Protein AF-A0A8J7PNJ4-F1 (afdb_monomer)

Secondary structure (DSSP, 8-state):
-----PPPHHHHHHHHHHHHHHHH-S-HHHHHHHHHHHHHHHT-GGG---HHHHHHHHS---HHHHHHHHHHHHH-TT--HHHHHHHHHHS-HHHHHHHHH-TT--HHHHHHHTT-SSHHHHHHHHT-TT--HHHHHHHTT-SSHHHHHHHHT-TTS-HHHHHHHHT-SSHHHHHHHHHHHHHHHHHHHHHHHHHHHH--

Mean predicted aligned error: 9.34 Å

Structure (mmCIF, N/CA/C/O backbone):
data_AF-A0A8J7PNJ4-F1
#
_entry.id   AF-A0A8J7PNJ4-F1
#
loop_
_atom_site.group_PDB
_atom_site.id
_atom_site.type_symbol
_atom_site.label_atom_id
_atom_site.label_alt_id
_atom_site.label_comp_id
_atom_site.label_asym_id
_atom_site.label_entity_id
_atom_site.label_seq_id
_atom_site.pdbx_PDB_ins_code
_atom_site.Cartn_x
_atom_site.Cartn_y
_atom_site.Cartn_z
_atom_site.occupancy
_atom_site.B_iso_or_equiv
_atom_site.auth_seq_id
_atom_site.auth_comp_id
_atom_site.auth_asym_id
_atom_site.auth_atom_id
_atom_site.pdbx_PDB_model_num
ATOM 1 N N . MET A 1 1 ? -32.537 -24.371 31.246 1.00 34.94 1 MET A N 1
ATOM 2 C CA . MET A 1 1 ? -31.359 -24.851 30.497 1.00 34.94 1 MET A CA 1
ATOM 3 C C . MET A 1 1 ? -30.478 -23.641 30.246 1.00 34.94 1 MET A C 1
ATOM 5 O O . MET A 1 1 ? -30.896 -22.738 29.535 1.00 34.94 1 MET A O 1
ATOM 9 N N . GLN A 1 2 ? -29.362 -23.539 30.968 1.00 35.78 2 GLN A N 1
ATOM 10 C CA . GLN A 1 2 ? -28.400 -22.450 30.806 1.00 35.78 2 GLN A CA 1
ATOM 11 C C . GLN A 1 2 ? -27.674 -22.657 29.474 1.00 35.78 2 GLN A C 1
ATOM 13 O O . GLN A 1 2 ? -26.943 -23.631 29.324 1.00 35.78 2 GLN A O 1
ATOM 18 N N . ASN A 1 3 ? -27.899 -21.765 28.507 1.00 31.56 3 ASN A N 1
ATOM 19 C CA . ASN A 1 3 ? -27.087 -21.700 27.296 1.00 31.56 3 ASN A CA 1
ATOM 20 C C . ASN A 1 3 ? -25.714 -21.142 27.678 1.00 31.56 3 ASN A C 1
ATOM 22 O O . ASN A 1 3 ? -25.512 -19.930 27.736 1.00 31.56 3 ASN A O 1
ATOM 26 N N . SER A 1 4 ? -24.783 -22.042 27.978 1.00 34.16 4 SER A N 1
ATOM 27 C CA . SER A 1 4 ? -23.359 -21.749 28.063 1.00 34.16 4 SER A CA 1
ATOM 28 C C . SER A 1 4 ? -22.846 -21.433 26.657 1.00 34.16 4 SER A C 1
ATOM 30 O O . SER A 1 4 ? -22.460 -22.335 25.913 1.00 34.16 4 SER A O 1
ATOM 32 N N . ILE A 1 5 ? -22.893 -20.157 26.277 1.00 41.88 5 ILE A N 1
ATOM 33 C CA . ILE A 1 5 ? -22.195 -19.646 25.096 1.00 41.88 5 ILE A CA 1
ATOM 34 C C . ILE A 1 5 ? -20.706 -19.721 25.440 1.00 41.88 5 ILE A C 1
ATOM 36 O O . ILE A 1 5 ? -20.186 -18.881 26.171 1.00 41.88 5 ILE A O 1
ATOM 40 N N . GLN A 1 6 ? -20.053 -20.799 25.011 1.00 35.97 6 GLN A N 1
ATOM 41 C CA . GLN A 1 6 ? -18.598 -20.891 25.023 1.00 35.97 6 GLN A CA 1
ATOM 42 C C . GLN A 1 6 ? -18.087 -19.800 24.069 1.00 35.97 6 GLN A C 1
ATOM 44 O O . GLN A 1 6 ? -18.542 -19.790 22.922 1.00 35.97 6 GLN A O 1
ATOM 49 N N . PRO A 1 7 ? 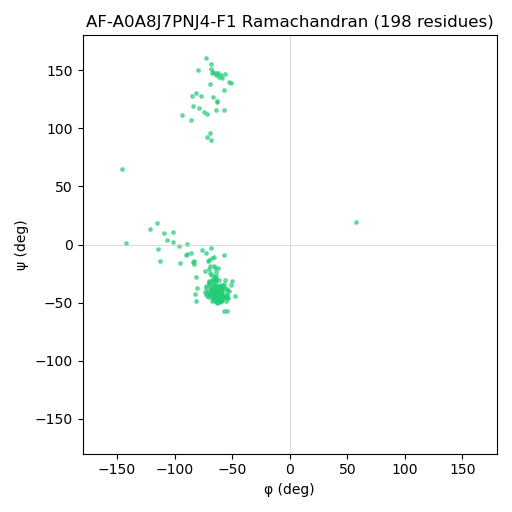-17.221 -18.868 24.508 1.00 42.88 7 PRO A N 1
ATOM 50 C CA . PRO A 1 7 ? -16.645 -17.882 23.602 1.00 42.88 7 PRO A CA 1
ATOM 51 C C . PRO A 1 7 ? -15.928 -18.627 22.474 1.00 42.88 7 PRO A C 1
ATOM 53 O O . PRO A 1 7 ? -15.221 -19.611 22.721 1.00 42.88 7 PRO A O 1
ATOM 56 N N . HIS A 1 8 ? -16.166 -18.212 21.231 1.00 50.62 8 HIS A N 1
ATOM 57 C CA . HIS A 1 8 ? -15.473 -18.800 20.095 1.00 50.62 8 HIS A CA 1
ATOM 58 C C . HIS A 1 8 ? -13.971 -18.569 20.299 1.00 50.62 8 HIS A C 1
ATOM 60 O O . HIS A 1 8 ? -13.564 -17.560 20.862 1.00 50.62 8 HIS A O 1
ATOM 66 N N . LYS A 1 9 ? -13.119 -19.503 19.863 1.00 49.41 9 LYS A N 1
ATOM 67 C CA . LYS A 1 9 ? -11.656 -19.415 20.048 1.00 49.41 9 LYS A CA 1
ATOM 68 C C . LYS A 1 9 ? -11.070 -18.055 19.606 1.00 49.41 9 LYS A C 1
ATOM 70 O O . LYS A 1 9 ? -10.133 -17.568 20.225 1.00 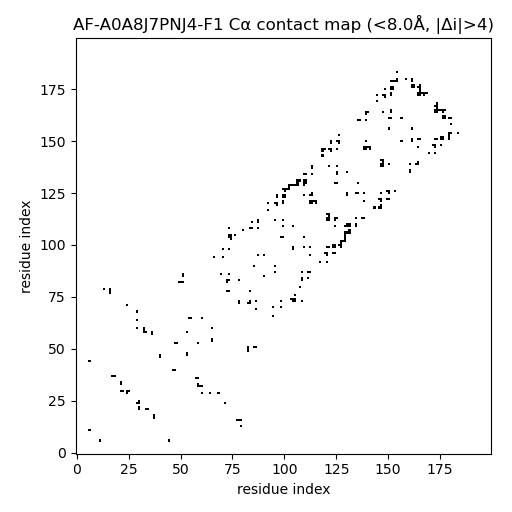49.41 9 LYS A O 1
ATOM 75 N N . HIS A 1 10 ? -11.694 -17.436 18.601 1.00 47.31 10 HIS A N 1
ATOM 76 C CA . HIS A 1 10 ? -11.387 -16.099 18.090 1.00 47.31 10 HIS A CA 1
ATOM 77 C C . HIS A 1 10 ? -11.613 -14.976 19.125 1.00 47.31 10 HIS A C 1
ATOM 79 O O . HIS A 1 10 ? -10.822 -14.042 19.201 1.00 47.31 10 HIS A O 1
ATOM 85 N N . ASP A 1 11 ? -12.639 -15.095 19.975 1.00 57.06 11 ASP A N 1
ATOM 86 C CA . ASP A 1 11 ? -12.981 -14.103 21.004 1.00 57.06 11 ASP A CA 1
ATOM 87 C C . ASP A 1 11 ? -11.934 -14.079 22.130 1.00 57.06 11 ASP A C 1
ATOM 89 O O . ASP A 1 11 ? -11.656 -13.037 22.718 1.00 57.06 11 ASP A O 1
ATOM 93 N N . ALA A 1 12 ? -11.337 -15.233 22.448 1.00 61.06 12 ALA A N 1
ATOM 94 C CA . ALA A 1 12 ? -10.317 -15.337 23.489 1.00 61.06 12 ALA A CA 1
ATOM 95 C C . ALA A 1 12 ? -8.989 -14.692 23.058 1.00 61.06 12 ALA A C 1
ATOM 97 O O . ALA A 1 12 ? -8.366 -13.993 23.854 1.00 61.06 12 ALA A O 1
ATOM 98 N N . GLU A 1 13 ? -8.585 -14.890 21.801 1.00 63.34 13 GLU A N 1
ATOM 99 C CA . GLU A 1 13 ? -7.365 -14.303 21.231 1.00 63.34 13 GLU A CA 1
ATOM 100 C C . GLU A 1 13 ? -7.484 -12.774 21.106 1.00 63.34 13 GLU A C 1
ATOM 102 O O . GLU A 1 13 ? -6.562 -12.053 21.493 1.00 63.34 13 GLU A O 1
ATOM 107 N N . GLU A 1 14 ? -8.644 -12.261 20.677 1.00 64.44 14 GLU A N 1
ATOM 108 C CA . GLU A 1 14 ? -8.911 -10.816 20.642 1.00 64.44 14 GLU A CA 1
ATOM 109 C C . GLU A 1 14 ? -8.911 -10.187 22.045 1.00 64.44 14 GLU A C 1
ATOM 111 O O . GLU A 1 14 ? -8.389 -9.086 22.229 1.00 64.44 14 GLU A O 1
ATOM 116 N N . LEU A 1 15 ? -9.444 -10.881 23.059 1.00 65.88 15 LEU A N 1
ATOM 117 C CA . LEU A 1 15 ? -9.420 -10.409 24.449 1.00 65.88 15 LEU A CA 1
ATOM 118 C C . LEU A 1 15 ? -8.005 -10.369 25.039 1.00 65.88 15 LEU A C 1
ATOM 120 O O . LEU A 1 15 ? -7.683 -9.420 25.757 1.00 65.88 15 LEU A O 1
ATOM 124 N N . THR A 1 16 ? -7.164 -11.366 24.743 1.00 72.25 16 THR A N 1
ATOM 125 C CA . THR A 1 16 ? -5.751 -11.364 25.152 1.00 72.25 16 THR A CA 1
ATOM 126 C C . THR A 1 16 ? -5.002 -10.212 24.493 1.00 72.25 16 THR A C 1
ATOM 128 O O . THR A 1 16 ? -4.403 -9.408 25.205 1.00 72.25 16 THR A O 1
ATOM 131 N N . PHE A 1 17 ? -5.132 -10.053 23.170 1.00 76.25 17 PHE A N 1
ATOM 132 C CA . PHE A 1 17 ? -4.554 -8.913 22.457 1.00 76.25 17 PHE A CA 1
ATOM 133 C C . PHE A 1 17 ? -4.987 -7.582 23.074 1.00 76.25 17 PHE A C 1
ATOM 135 O O . PHE A 1 17 ? -4.161 -6.706 23.309 1.00 76.25 17 PHE A O 1
ATOM 142 N N . LEU A 1 18 ? -6.277 -7.426 23.375 1.00 70.44 18 LEU A N 1
ATOM 143 C CA . LEU A 1 18 ? -6.796 -6.192 23.953 1.00 70.44 18 LEU A CA 1
ATOM 144 C C . LEU A 1 18 ? -6.191 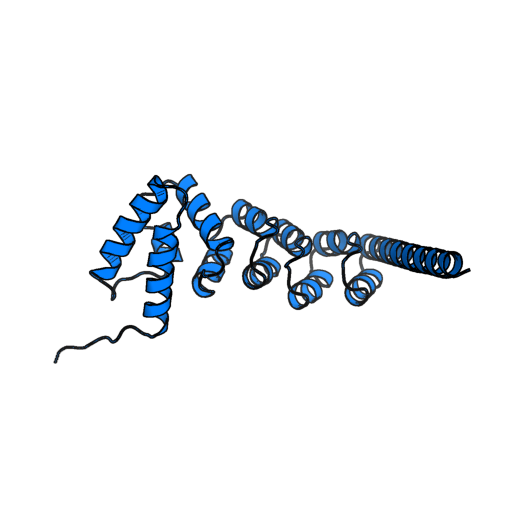-5.867 25.311 1.00 70.44 18 LEU A C 1
ATOM 146 O O . LEU A 1 18 ? -5.922 -4.702 25.599 1.00 70.44 18 LEU A O 1
ATOM 150 N N . TYR A 1 19 ? -5.996 -6.876 26.155 1.00 73.69 19 TYR A N 1
ATOM 151 C CA . TYR A 1 19 ? -5.377 -6.685 27.458 1.00 73.69 19 TYR A CA 1
ATOM 152 C C . TYR A 1 19 ? -3.922 -6.211 27.328 1.00 73.69 19 TYR A C 1
ATOM 154 O O . TYR A 1 19 ? -3.526 -5.249 27.999 1.00 73.69 19 TYR A O 1
ATOM 162 N N . ASP A 1 20 ? -3.162 -6.835 26.429 1.00 78.00 20 ASP A N 1
ATOM 163 C CA . ASP A 1 20 ? -1.759 -6.502 26.171 1.00 78.00 20 ASP A CA 1
ATOM 164 C C . ASP A 1 20 ? -1.639 -5.116 25.522 1.00 78.00 20 ASP A C 1
ATOM 166 O O . ASP A 1 20 ? -0.960 -4.237 26.053 1.00 78.00 20 ASP A O 1
ATOM 170 N N . PHE A 1 21 ? -2.426 -4.850 24.474 1.00 80.62 21 PHE A N 1
ATOM 171 C CA . PHE A 1 21 ? -2.489 -3.561 23.779 1.00 80.62 21 PHE A CA 1
ATOM 172 C C . PHE A 1 21 ? -2.776 -2.397 24.732 1.00 80.62 21 PHE A C 1
ATOM 174 O O . PHE A 1 21 ? -2.144 -1.342 24.671 1.00 80.62 21 PHE A O 1
ATOM 181 N N . VAL A 1 22 ? -3.719 -2.576 25.657 1.00 78.56 22 VAL A N 1
ATOM 182 C CA . VAL A 1 22 ? -4.068 -1.549 26.643 1.00 78.56 22 VAL A CA 1
ATOM 183 C C . VAL A 1 22 ? -2.966 -1.336 27.679 1.00 78.56 22 VAL A C 1
ATOM 185 O O . VAL A 1 22 ? -2.778 -0.207 28.153 1.00 78.56 22 VAL A O 1
ATOM 188 N N . SER A 1 23 ? -2.256 -2.401 28.044 1.00 78.94 23 SER A N 1
ATOM 189 C CA . SER A 1 23 ? -1.154 -2.363 29.006 1.00 78.94 23 SER A CA 1
ATOM 190 C C . SER A 1 23 ? 0.090 -1.691 28.428 1.00 78.94 23 SER A C 1
ATOM 192 O O . SER A 1 23 ? 0.757 -0.951 29.148 1.00 78.94 23 SER A O 1
ATOM 194 N N . GLU A 1 24 ? 0.341 -1.887 27.136 1.00 81.81 24 GLU A N 1
ATOM 195 C CA . GLU A 1 24 ? 1.476 -1.332 26.391 1.00 81.81 24 GLU A CA 1
ATOM 196 C C . GLU A 1 24 ? 1.188 0.039 25.763 1.00 81.81 24 GLU A C 1
ATOM 198 O O . GLU A 1 24 ? 2.104 0.697 25.270 1.00 81.81 24 GLU A O 1
ATOM 203 N N . CYS A 1 25 ? -0.071 0.493 25.783 1.00 79.31 25 CYS A N 1
ATOM 204 C CA . CYS A 1 25 ? -0.474 1.760 25.184 1.00 79.31 25 CYS A CA 1
ATOM 205 C C . CYS A 1 25 ? 0.341 2.934 25.777 1.00 79.31 25 CYS A C 1
ATOM 207 O O . CYS A 1 25 ? 0.195 3.243 26.966 1.00 79.31 25 CYS A O 1
ATOM 209 N N . PRO A 1 26 ? 1.163 3.626 24.962 1.00 81.06 26 PRO A N 1
ATOM 210 C CA . PRO A 1 26 ? 2.109 4.630 25.450 1.00 81.06 26 PRO A CA 1
ATOM 211 C C . PRO A 1 26 ? 1.420 5.897 25.966 1.00 81.06 26 PRO A C 1
ATOM 213 O O . PRO A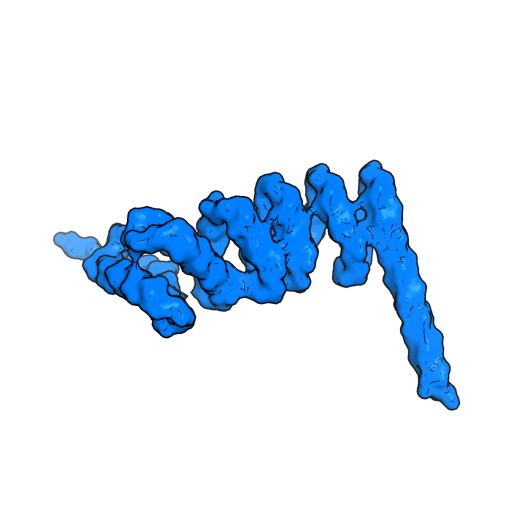 1 26 ? 2.003 6.638 26.755 1.00 81.06 26 PRO A O 1
ATOM 216 N N . ASN A 1 27 ? 0.179 6.150 25.542 1.00 81.69 27 ASN A N 1
ATOM 217 C CA . ASN A 1 27 ? -0.608 7.300 25.960 1.00 81.69 27 ASN A CA 1
ATOM 218 C C . ASN A 1 27 ? -1.500 6.931 27.165 1.00 81.69 27 ASN A C 1
ATOM 220 O 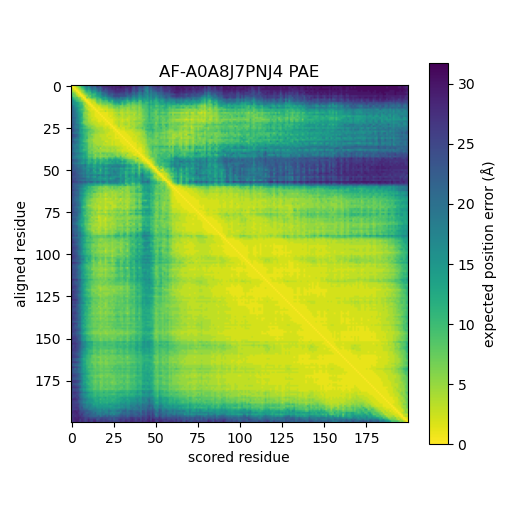O . ASN A 1 27 ? -2.475 6.189 27.005 1.00 81.69 27 ASN A O 1
ATOM 224 N N . PRO A 1 28 ? -1.243 7.472 28.375 1.00 81.69 28 PRO A N 1
ATOM 225 C CA . PRO A 1 28 ? -1.989 7.101 29.577 1.00 81.69 28 PRO A CA 1
ATOM 226 C C . PRO A 1 28 ? -3.474 7.465 29.518 1.00 81.69 28 PRO A C 1
ATOM 228 O O . PRO A 1 28 ? -4.294 6.783 30.133 1.00 81.69 28 PRO A O 1
ATOM 231 N N . GLN A 1 29 ? -3.838 8.524 28.787 1.00 78.00 29 GLN A N 1
ATOM 232 C CA . GLN A 1 29 ? -5.236 8.934 28.638 1.00 78.00 29 GLN A CA 1
ATOM 233 C C . GLN A 1 29 ? -5.996 7.946 27.753 1.00 78.00 29 GLN A C 1
ATOM 235 O O . GLN A 1 29 ? -7.093 7.517 28.111 1.00 78.00 29 GLN A O 1
ATOM 240 N N . ILE A 1 30 ? -5.382 7.531 26.642 1.00 74.31 30 ILE A N 1
ATOM 241 C CA . ILE A 1 30 ? -5.940 6.504 25.756 1.00 74.31 30 ILE A CA 1
ATOM 242 C C . ILE A 1 30 ? -6.014 5.168 26.488 1.00 74.31 30 ILE A C 1
ATOM 244 O O . ILE A 1 30 ? -7.080 4.555 26.529 1.00 74.31 30 ILE A O 1
ATOM 248 N N . SER A 1 31 ? -4.928 4.758 27.148 1.00 81.06 31 SER A N 1
ATOM 249 C CA . SER A 1 31 ? -4.888 3.542 27.959 1.00 81.06 31 SER A CA 1
ATOM 250 C C . SER A 1 31 ? -6.002 3.544 29.013 1.00 81.06 31 SER A C 1
ATOM 252 O O . SER A 1 31 ? -6.739 2.569 29.131 1.00 81.06 31 SER A O 1
ATOM 254 N N . ALA A 1 32 ? -6.209 4.646 29.743 1.00 76.81 32 ALA A N 1
ATOM 255 C CA . ALA A 1 32 ? -7.275 4.749 30.740 1.00 76.81 32 ALA A CA 1
ATOM 256 C C . ALA A 1 32 ? -8.684 4.622 30.130 1.00 76.81 32 ALA A C 1
ATOM 258 O O . ALA A 1 32 ? -9.546 3.955 30.711 1.00 76.81 32 ALA A O 1
ATOM 259 N N . SER A 1 33 ? -8.929 5.235 28.970 1.00 71.56 33 SER A N 1
ATOM 260 C CA . SER A 1 33 ? -10.206 5.126 28.253 1.00 71.56 33 SER A CA 1
ATOM 261 C C . SER A 1 33 ? -10.450 3.710 27.726 1.00 71.56 33 SER A C 1
ATOM 263 O O . SER A 1 33 ? -11.540 3.167 27.920 1.00 71.56 33 SER A O 1
ATOM 265 N N . LEU A 1 34 ? -9.429 3.066 27.154 1.00 71.50 34 LEU A N 1
ATOM 266 C CA . LEU A 1 34 ? -9.518 1.686 26.680 1.00 71.50 34 LEU A CA 1
ATOM 267 C C . LEU A 1 34 ? -9.721 0.695 27.838 1.00 71.50 34 LEU A C 1
ATOM 269 O O . LEU A 1 34 ? -10.596 -0.164 27.741 1.00 71.50 34 LEU A O 1
ATOM 273 N N . ARG A 1 35 ? -9.020 0.855 28.977 1.00 74.19 35 ARG A N 1
ATOM 274 C CA . ARG A 1 35 ? -9.208 0.017 30.186 1.00 74.19 35 ARG A CA 1
ATOM 275 C C . ARG A 1 35 ? -10.661 -0.000 30.647 1.00 74.19 35 ARG A C 1
ATOM 277 O O . ARG A 1 35 ? -11.185 -1.065 30.969 1.00 74.19 35 ARG A O 1
ATOM 284 N N . LYS A 1 36 ? -11.332 1.159 30.664 1.00 70.88 36 LYS A N 1
ATOM 285 C CA . LYS A 1 36 ? -12.751 1.260 31.059 1.00 70.88 36 LYS A CA 1
ATOM 286 C C . LYS A 1 36 ? -13.655 0.424 30.156 1.00 70.88 36 LYS A C 1
ATOM 288 O O . LYS A 1 36 ? -14.636 -0.152 30.626 1.00 70.88 36 LYS A O 1
ATOM 293 N N . VAL A 1 37 ? -13.340 0.366 28.868 1.00 62.84 37 VAL A N 1
ATOM 294 C CA . VAL A 1 37 ? -14.159 -0.329 27.876 1.00 62.84 37 VAL A CA 1
ATOM 295 C C . VAL A 1 37 ? -13.872 -1.822 27.856 1.00 62.84 37 VAL A C 1
ATOM 297 O O . VAL A 1 37 ? -14.824 -2.599 27.911 1.00 62.84 37 VAL A O 1
ATOM 300 N N . VAL A 1 38 ? -12.602 -2.225 27.926 1.00 64.31 38 VAL A N 1
ATOM 301 C CA . VAL A 1 38 ? -12.218 -3.633 28.104 1.00 64.31 38 VAL A CA 1
ATOM 302 C C . VAL A 1 38 ? -12.848 -4.200 29.379 1.00 64.31 38 VAL A C 1
ATOM 304 O O . VAL A 1 38 ? -13.485 -5.250 29.334 1.00 64.31 38 VAL A O 1
ATOM 307 N N . ALA A 1 39 ? -12.807 -3.467 30.499 1.00 64.81 39 ALA A N 1
ATOM 308 C CA . ALA A 1 39 ? -13.477 -3.874 31.737 1.00 64.81 39 ALA A CA 1
ATOM 309 C C . ALA A 1 39 ? -15.000 -4.040 31.567 1.00 64.81 39 ALA A C 1
ATOM 311 O O . ALA A 1 39 ? -15.611 -4.918 32.176 1.00 64.81 39 ALA A O 1
ATOM 312 N N . LYS A 1 40 ? -15.643 -3.221 30.726 1.00 62.97 40 LYS A N 1
ATOM 313 C CA . LYS A 1 40 ? -17.075 -3.347 30.424 1.00 62.97 40 LYS A CA 1
ATOM 314 C C . LYS A 1 40 ? -17.375 -4.564 29.540 1.00 62.97 40 LYS A C 1
ATOM 316 O O . LYS A 1 40 ? -18.396 -5.211 29.766 1.00 62.97 40 LYS A O 1
ATOM 321 N N . TRP A 1 41 ? -16.509 -4.890 28.577 1.00 59.50 41 TRP A N 1
ATOM 322 C CA . TRP A 1 41 ? -16.647 -6.077 27.721 1.00 59.50 41 TRP A CA 1
ATOM 323 C C . TRP A 1 41 ? -16.429 -7.380 28.476 1.00 59.50 41 TRP A C 1
ATOM 325 O O . TRP A 1 41 ? -17.241 -8.288 28.327 1.00 59.50 41 TRP A O 1
ATOM 335 N N . LEU A 1 42 ? -15.424 -7.442 29.356 1.00 56.31 42 LEU A N 1
ATOM 336 C CA . LEU A 1 42 ? -15.187 -8.606 30.219 1.00 56.31 42 LEU A CA 1
ATOM 337 C C . LEU A 1 42 ? -16.416 -8.954 31.075 1.00 56.31 42 LEU A C 1
ATOM 339 O O . LEU A 1 42 ? -16.673 -10.119 31.357 1.00 56.31 42 LEU A O 1
ATOM 343 N N . ASN A 1 43 ? -17.216 -7.948 31.436 1.00 55.91 43 ASN A N 1
ATOM 344 C CA . ASN A 1 43 ? -18.452 -8.136 32.191 1.00 55.91 43 ASN A CA 1
ATOM 345 C C . ASN A 1 43 ? -19.674 -8.505 31.320 1.00 55.91 43 ASN A C 1
ATOM 347 O O . ASN A 1 43 ? -20.694 -8.923 31.868 1.00 55.91 43 ASN A O 1
ATOM 351 N N . GLN A 1 44 ? -19.625 -8.325 29.990 1.00 57.72 44 GLN A N 1
ATOM 352 C CA . GLN A 1 44 ? -20.737 -8.599 29.056 1.00 57.72 44 GLN A CA 1
ATOM 353 C C . GLN A 1 44 ? -20.243 -9.111 27.681 1.00 57.72 44 GLN A C 1
ATOM 355 O O . GLN A 1 44 ? -20.467 -8.449 26.662 1.00 57.72 44 GLN A O 1
ATOM 360 N N . PRO A 1 45 ? -19.612 -10.299 27.620 1.00 49.56 45 PRO A N 1
ATOM 361 C CA . PRO A 1 45 ? -18.940 -10.792 26.413 1.00 49.56 45 PRO A CA 1
ATOM 362 C C . PRO A 1 45 ? -19.892 -11.031 25.230 1.00 49.56 45 PRO A C 1
ATOM 364 O O . PRO A 1 45 ? -19.542 -10.753 24.091 1.00 49.56 45 PRO A O 1
ATOM 367 N N . SER A 1 46 ? -21.146 -11.422 25.481 1.00 47.97 46 SER A N 1
ATOM 368 C CA . SER A 1 46 ? -22.166 -11.639 24.436 1.00 47.97 46 SER A CA 1
ATOM 369 C C . SER A 1 46 ? -22.647 -10.366 23.722 1.00 47.97 46 SER A C 1
ATOM 371 O O . SER A 1 46 ? -23.476 -10.445 22.817 1.00 47.97 46 SER A O 1
ATOM 373 N N . LYS A 1 47 ? -22.170 -9.187 24.139 1.00 49.62 47 LYS A N 1
ATOM 374 C CA . LYS A 1 47 ? -22.466 -7.881 23.527 1.00 49.62 47 LYS A CA 1
ATOM 375 C C . LYS A 1 47 ? -21.204 -7.156 23.050 1.00 49.62 47 LYS A C 1
ATOM 377 O O . LYS A 1 47 ? -21.276 -5.947 22.810 1.00 49.62 47 LYS A O 1
ATOM 382 N N . ALA A 1 48 ? -20.065 -7.845 22.974 1.00 42.16 48 ALA A N 1
ATOM 383 C CA . ALA A 1 48 ? -18.829 -7.275 22.456 1.00 42.16 48 ALA A CA 1
ATOM 384 C C . ALA A 1 48 ? -19.024 -6.927 20.967 1.00 42.16 48 ALA A C 1
ATOM 386 O O . ALA A 1 48 ? -19.308 -7.820 20.169 1.00 42.16 48 ALA A O 1
ATOM 387 N N . PRO A 1 49 ? -18.963 -5.643 20.571 1.00 47.31 49 PRO A N 1
ATOM 388 C CA . PRO A 1 49 ? -18.849 -5.301 19.160 1.00 47.31 49 PRO A CA 1
ATOM 389 C C . PRO A 1 49 ? -17.464 -5.741 18.672 1.00 47.31 49 PRO A C 1
ATOM 391 O O . PRO A 1 49 ? -16.532 -5.784 19.476 1.00 47.31 49 PRO A O 1
ATOM 394 N N . GLN A 1 50 ? -17.310 -5.995 17.370 1.00 53.38 50 GLN A N 1
ATOM 395 C CA . GLN A 1 50 ? -15.975 -6.098 16.773 1.00 53.38 50 GLN A CA 1
ATOM 396 C C . GLN A 1 50 ? -15.156 -4.864 17.172 1.00 53.38 50 GLN A C 1
ATOM 398 O O . GLN A 1 50 ? -15.701 -3.754 17.251 1.00 53.38 50 GLN A O 1
ATOM 403 N N . LEU A 1 51 ? -13.875 -5.069 17.495 1.00 51.94 51 LEU A N 1
ATOM 404 C CA . LEU A 1 51 ? -13.021 -4.054 18.114 1.00 51.94 51 LEU A CA 1
ATOM 405 C C . LEU A 1 51 ? -13.049 -2.716 17.350 1.00 51.94 51 LEU A C 1
ATOM 407 O O . LEU A 1 51 ? -13.081 -1.657 17.974 1.00 51.94 51 LEU A O 1
ATOM 411 N N . SER A 1 52 ? -13.152 -2.764 16.023 1.00 52.66 52 SER A N 1
ATOM 412 C CA . SER A 1 52 ? -13.336 -1.618 15.124 1.00 52.66 52 SER A CA 1
ATO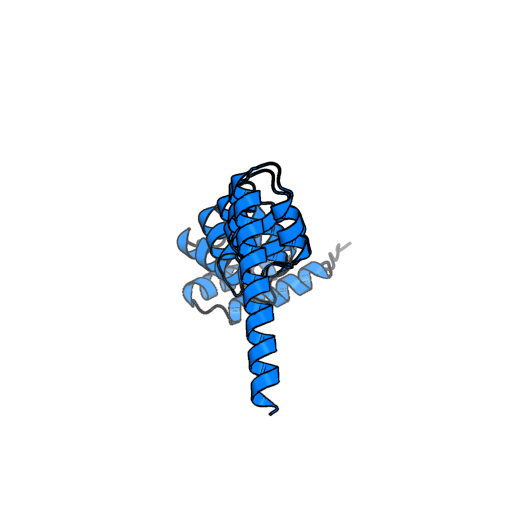M 413 C C . SER A 1 52 ? -14.579 -0.774 15.428 1.00 52.66 52 SER A C 1
ATOM 415 O O . SER A 1 52 ? -14.489 0.411 15.759 1.00 52.66 52 SER A O 1
ATOM 417 N N . MET A 1 53 ? -15.752 -1.405 15.421 1.00 44.28 53 MET A N 1
ATOM 418 C CA . MET A 1 53 ? -17.048 -0.778 15.667 1.00 44.28 53 MET A CA 1
ATOM 419 C C . MET A 1 53 ? -17.146 -0.239 17.102 1.00 44.28 53 MET A C 1
ATOM 421 O O . MET A 1 53 ? -17.862 0.727 17.389 1.00 44.28 53 MET A O 1
ATOM 425 N N . ALA A 1 54 ? -16.417 -0.876 18.016 1.00 51.00 54 ALA A N 1
ATOM 426 C CA . ALA A 1 54 ? -16.376 -0.555 19.428 1.00 51.00 54 ALA A CA 1
ATOM 427 C C . ALA A 1 54 ? -15.447 0.632 19.746 1.00 51.00 54 ALA A C 1
ATOM 429 O O . ALA A 1 54 ? -15.815 1.476 20.572 1.00 51.00 54 ALA A O 1
ATOM 430 N N . ILE A 1 55 ? -14.305 0.730 19.052 1.00 53.47 55 ILE A N 1
ATOM 431 C CA . ILE A 1 55 ? -13.429 1.909 19.061 1.00 53.47 55 ILE A CA 1
ATOM 432 C C . ILE A 1 55 ? -14.203 3.125 18.557 1.00 53.47 55 ILE A C 1
ATOM 434 O O . ILE A 1 55 ? -14.269 4.140 19.249 1.00 53.47 55 ILE A O 1
ATOM 438 N N . ARG A 1 56 ? -14.888 2.974 17.419 1.00 50.50 56 ARG A N 1
ATOM 439 C CA . ARG A 1 56 ? -15.623 4.042 16.734 1.00 50.50 56 ARG A CA 1
ATOM 440 C C . ARG A 1 56 ? -16.784 4.637 17.544 1.00 50.50 56 ARG A C 1
ATOM 442 O O . ARG A 1 56 ? -16.969 5.846 17.525 1.00 50.50 56 ARG A O 1
ATOM 449 N N . ASN A 1 57 ? -17.570 3.826 18.262 1.00 52.00 57 ASN A N 1
ATOM 450 C CA . ASN A 1 57 ? -18.874 4.281 18.780 1.00 52.00 57 ASN A CA 1
ATOM 451 C C . ASN A 1 57 ? -19.011 4.382 20.310 1.00 52.00 57 ASN A C 1
ATOM 453 O O . ASN A 1 57 ? -20.076 4.781 20.788 1.00 52.00 57 ASN A O 1
ATOM 457 N N . LYS A 1 58 ? -18.011 3.990 21.118 1.00 53.06 58 LYS A N 1
ATOM 458 C CA . LYS A 1 58 ? -18.228 3.845 22.579 1.00 53.06 58 LYS A CA 1
ATOM 459 C C . LYS A 1 58 ? -17.098 4.265 23.514 1.00 53.06 58 LYS A C 1
ATOM 461 O O . LYS A 1 58 ? -17.287 4.151 24.727 1.00 53.06 58 LYS A O 1
ATOM 466 N N . LEU A 1 59 ? -15.968 4.765 23.021 1.00 56.66 59 LEU A N 1
ATOM 467 C CA . LEU A 1 59 ? -14.829 5.046 23.903 1.00 56.66 59 LEU A CA 1
ATOM 468 C C . LEU A 1 59 ? -14.868 6.426 24.589 1.00 56.66 59 LEU A C 1
ATOM 470 O O . LEU A 1 59 ? -14.034 6.683 25.453 1.00 56.66 59 LEU A O 1
ATOM 474 N N . GLY A 1 60 ? -15.815 7.314 24.245 1.00 61.94 60 GLY A N 1
ATOM 475 C CA . GLY A 1 60 ? -15.794 8.707 24.730 1.00 61.94 60 GLY A CA 1
ATOM 476 C C . GLY A 1 60 ? -14.495 9.439 24.366 1.00 61.94 60 GLY A C 1
ATOM 477 O O . GLY A 1 60 ? -14.134 10.416 25.019 1.00 61.94 60 GLY A O 1
ATOM 478 N N . LEU A 1 61 ? -13.779 8.908 23.371 1.00 70.06 61 LEU A N 1
ATOM 479 C CA . LEU A 1 61 ? -12.556 9.460 22.823 1.00 70.06 61 LEU A CA 1
ATOM 480 C C . LEU A 1 61 ? -12.903 10.585 21.859 1.00 70.06 61 LEU A C 1
ATOM 482 O O . LEU A 1 61 ? -13.954 10.568 21.219 1.00 70.06 61 LEU A O 1
ATOM 486 N N . THR A 1 62 ? -11.999 11.548 21.756 1.00 73.62 62 THR A N 1
ATOM 487 C CA . THR A 1 62 ? -12.053 12.558 20.700 1.00 73.62 62 THR A CA 1
ATOM 488 C C . THR A 1 62 ? -11.665 11.943 19.357 1.00 73.62 62 THR A C 1
ATOM 490 O O . THR A 1 62 ? -10.972 10.925 19.315 1.00 73.62 62 THR A O 1
ATOM 493 N N . ASP A 1 63 ? -12.030 12.594 18.252 1.00 71.19 63 ASP A N 1
ATOM 494 C CA . ASP A 1 63 ? -11.620 12.160 16.908 1.00 71.19 63 ASP A CA 1
ATOM 495 C C . ASP A 1 63 ? -10.092 12.026 16.792 1.00 71.19 63 ASP A C 1
ATOM 497 O O . ASP A 1 63 ? -9.586 11.057 16.232 1.00 71.19 63 ASP A O 1
ATOM 501 N N . ALA A 1 64 ? -9.341 12.933 17.426 1.00 74.44 64 ALA A N 1
ATOM 502 C CA . ALA A 1 64 ? -7.881 12.862 17.486 1.00 74.44 64 ALA A CA 1
ATOM 503 C C . ALA A 1 64 ? -7.377 11.602 18.216 1.00 74.44 64 ALA A C 1
ATOM 505 O O . ALA A 1 64 ? -6.442 10.949 17.759 1.00 74.44 64 ALA A O 1
ATOM 506 N N . GLN A 1 65 ? -8.015 11.227 19.328 1.00 74.44 65 GLN A N 1
ATOM 507 C CA . GLN A 1 65 ? -7.667 10.010 20.062 1.00 74.44 65 GLN A CA 1
ATOM 508 C C . GLN A 1 65 ? -8.064 8.740 19.299 1.00 74.44 65 GLN A C 1
ATOM 510 O O . GLN A 1 65 ? -7.381 7.727 19.418 1.00 74.44 65 GLN A O 1
ATOM 515 N N . LEU A 1 66 ? -9.142 8.775 18.509 1.00 72.75 66 LEU A N 1
ATOM 516 C CA . LEU A 1 66 ? -9.525 7.659 17.639 1.00 72.75 66 LEU A CA 1
ATOM 517 C C . LEU A 1 66 ? -8.489 7.432 16.536 1.00 72.75 66 LEU A C 1
ATOM 519 O O . LEU A 1 66 ? -8.100 6.289 16.302 1.00 72.75 66 LEU A O 1
ATOM 523 N N . VAL A 1 67 ? -7.993 8.509 15.921 1.00 73.56 67 VAL A N 1
ATOM 524 C CA . VAL A 1 67 ? -6.885 8.453 14.954 1.00 73.56 67 VAL A CA 1
ATOM 525 C C . VAL A 1 67 ? -5.622 7.878 15.603 1.00 73.56 67 VAL A C 1
ATOM 527 O O . VAL A 1 67 ? -4.976 7.007 15.022 1.00 73.56 67 VAL A O 1
ATOM 530 N N . GLU A 1 68 ? -5.290 8.300 16.826 1.00 77.75 68 GLU A N 1
ATOM 531 C CA . GLU A 1 68 ? -4.118 7.795 17.554 1.00 77.75 68 GLU A CA 1
ATOM 532 C C . GLU A 1 68 ? -4.243 6.299 17.896 1.00 77.75 68 GLU A C 1
ATOM 534 O O . GLU A 1 68 ? -3.303 5.535 17.678 1.00 77.75 68 GLU A O 1
ATOM 539 N N . VAL A 1 69 ? -5.415 5.845 18.358 1.00 78.31 69 VAL A N 1
ATOM 540 C CA . VAL A 1 69 ? -5.688 4.414 18.596 1.00 78.31 69 VAL A CA 1
ATOM 541 C C . VAL A 1 69 ? -5.557 3.613 17.306 1.00 78.31 69 VAL A C 1
ATOM 543 O O . VAL A 1 69 ? -4.904 2.572 17.295 1.00 78.31 69 VAL A O 1
ATOM 546 N N . ALA A 1 70 ? -6.157 4.096 16.222 1.00 78.12 70 ALA A N 1
ATOM 547 C CA . ALA A 1 70 ? -6.113 3.434 14.929 1.00 78.12 70 ALA A CA 1
ATOM 548 C C . ALA A 1 70 ? -4.676 3.280 14.406 1.00 78.12 70 ALA A C 1
ATOM 550 O O . ALA A 1 70 ? -4.297 2.207 13.934 1.00 78.12 70 ALA A O 1
ATOM 551 N N . TRP A 1 71 ? -3.848 4.315 14.566 1.00 78.81 71 TRP A N 1
ATOM 552 C CA . TRP A 1 71 ? -2.430 4.253 14.227 1.00 78.81 71 TRP A CA 1
ATOM 553 C C . TRP A 1 71 ? -1.672 3.226 15.079 1.00 78.81 71 TRP A C 1
ATOM 555 O O . TRP A 1 71 ? -0.939 2.404 14.531 1.00 78.81 71 TRP A O 1
ATOM 565 N N . LEU A 1 72 ? -1.885 3.220 16.402 1.00 81.75 72 LEU A N 1
ATOM 566 C CA . LEU A 1 72 ? -1.249 2.258 17.311 1.00 81.75 72 LEU A CA 1
ATOM 567 C C . LEU A 1 72 ? -1.605 0.808 16.955 1.00 81.75 72 LEU A C 1
ATOM 569 O O . LEU A 1 72 ? -0.749 -0.070 17.038 1.00 81.75 72 LEU A O 1
ATOM 573 N N . LEU A 1 73 ? -2.846 0.557 16.533 1.00 80.00 73 LEU A N 1
ATOM 574 C CA . LEU A 1 73 ? -3.281 -0.760 16.066 1.00 80.00 73 LEU A CA 1
ATOM 575 C C . LEU A 1 73 ? -2.600 -1.149 14.752 1.00 80.00 73 LEU A C 1
ATOM 577 O O . LEU A 1 73 ? -2.145 -2.280 14.621 1.00 80.00 73 LEU A O 1
ATOM 581 N N . ALA A 1 74 ? -2.477 -0.228 13.797 1.00 79.00 74 ALA A N 1
ATOM 582 C CA . ALA A 1 74 ? -1.867 -0.518 12.499 1.00 79.00 74 ALA A CA 1
ATOM 583 C C . ALA A 1 74 ? -0.395 -0.963 12.589 1.00 79.00 74 ALA A C 1
ATOM 585 O O . ALA A 1 74 ? 0.063 -1.736 11.747 1.00 79.00 74 ALA A O 1
ATOM 586 N N . ILE A 1 75 ? 0.343 -0.472 13.590 1.00 79.00 75 ILE A N 1
ATOM 587 C CA . ILE A 1 75 ? 1.769 -0.782 13.776 1.00 79.00 75 ILE A CA 1
ATOM 588 C C . ILE A 1 75 ? 2.029 -1.936 14.750 1.00 79.00 75 ILE A C 1
ATOM 590 O O . ILE A 1 75 ? 3.148 -2.449 14.798 1.00 79.00 75 ILE A O 1
ATOM 594 N N . ASN A 1 76 ? 1.039 -2.329 15.556 1.00 77.75 76 ASN A N 1
ATOM 595 C CA . ASN A 1 76 ? 1.238 -3.344 16.583 1.00 77.75 76 ASN A CA 1
ATOM 596 C C . ASN A 1 76 ? 1.258 -4.753 15.959 1.00 77.75 76 ASN A C 1
ATOM 598 O O . ASN A 1 76 ? 0.323 -5.128 15.248 1.00 77.75 76 ASN A O 1
ATOM 602 N N . PRO A 1 77 ? 2.303 -5.556 16.243 1.00 75.56 77 PRO A N 1
ATOM 603 C CA . PRO A 1 77 ? 2.486 -6.853 15.622 1.00 75.56 77 PRO A CA 1
ATOM 604 C C . PRO A 1 77 ? 1.510 -7.951 16.025 1.00 75.56 77 PRO A C 1
ATOM 606 O O . PRO A 1 77 ? 1.435 -9.002 15.390 1.00 75.56 77 PRO A O 1
ATOM 609 N N . HIS A 1 78 ? 0.767 -7.703 17.089 1.00 76.62 78 HIS A N 1
ATOM 610 C CA . HIS A 1 78 ? -0.224 -8.609 17.625 1.00 76.62 78 HIS A CA 1
ATOM 611 C C . HIS A 1 78 ? -1.645 -8.200 17.234 1.00 76.62 78 HIS A C 1
ATOM 613 O O . HIS A 1 78 ? -2.587 -8.884 17.629 1.00 76.62 78 HIS A O 1
ATOM 619 N N . THR A 1 79 ? -1.817 -7.131 16.442 1.00 75.31 79 THR A N 1
ATOM 620 C CA . THR A 1 79 ? -3.142 -6.692 15.997 1.00 75.31 79 THR A CA 1
ATOM 621 C C . THR A 1 79 ? -3.805 -7.763 15.130 1.00 75.31 79 THR A C 1
ATOM 623 O O . THR A 1 79 ? -3.253 -8.139 14.091 1.00 75.31 79 THR A O 1
ATOM 626 N N . PRO A 1 80 ? -5.001 -8.250 15.510 1.00 75.00 80 PRO A N 1
ATOM 627 C CA . PRO A 1 80 ? -5.692 -9.283 14.755 1.00 75.00 80 PRO A CA 1
ATOM 628 C C . PRO A 1 80 ? -6.024 -8.829 13.321 1.00 75.00 80 PRO A C 1
ATOM 630 O O . PRO A 1 80 ? -6.401 -7.671 13.117 1.00 75.00 80 PRO A O 1
ATOM 633 N N . PRO A 1 81 ? -5.972 -9.731 12.321 1.00 72.81 81 PRO A N 1
ATOM 634 C CA . PRO A 1 81 ? -6.287 -9.390 10.933 1.00 72.81 81 PRO A CA 1
ATOM 635 C C . PRO A 1 81 ? -7.685 -8.791 10.721 1.00 72.81 81 PRO A C 1
ATOM 637 O O . PRO A 1 81 ? -7.835 -7.912 9.878 1.00 72.81 81 PRO A O 1
ATOM 640 N N . SER A 1 82 ? -8.689 -9.222 11.495 1.00 70.00 82 SER A N 1
ATOM 641 C CA . SER A 1 82 ? -10.052 -8.660 11.475 1.00 70.00 82 SER A CA 1
ATOM 642 C C . SER A 1 82 ? -10.046 -7.154 11.757 1.00 70.00 82 SER A C 1
ATOM 644 O O . SER A 1 82 ? -10.645 -6.372 11.027 1.00 70.00 82 SER A O 1
ATOM 646 N N . VAL A 1 83 ? -9.279 -6.734 12.761 1.00 73.88 83 VAL A N 1
ATOM 647 C CA . VAL A 1 83 ? -9.154 -5.335 13.186 1.00 73.88 83 VAL A CA 1
ATOM 648 C C . VAL A 1 83 ? -8.432 -4.498 12.132 1.00 73.88 83 VAL A C 1
ATOM 650 O O . VAL A 1 83 ? -8.837 -3.371 11.852 1.00 73.88 83 VAL A O 1
ATOM 653 N N . LEU A 1 84 ? -7.372 -5.048 11.531 1.00 76.50 84 LEU A N 1
ATOM 654 C CA . LEU A 1 84 ? -6.640 -4.389 10.446 1.00 76.50 84 LEU A CA 1
ATOM 655 C C . LEU A 1 84 ? -7.516 -4.217 9.199 1.00 76.50 84 LEU A C 1
ATOM 657 O O . LEU A 1 84 ? -7.475 -3.165 8.562 1.00 76.50 84 LEU A O 1
ATOM 661 N N . GLN A 1 85 ? -8.328 -5.226 8.871 1.00 75.69 85 GLN A N 1
ATOM 662 C CA . GLN A 1 85 ? -9.275 -5.169 7.760 1.00 75.69 85 GLN A CA 1
ATOM 663 C C . GLN A 1 85 ? -10.312 -4.070 7.980 1.00 75.69 85 GLN A C 1
ATOM 665 O O . GLN A 1 85 ? -10.540 -3.251 7.089 1.00 75.69 85 GLN A O 1
ATOM 670 N N . ASP A 1 86 ? -10.896 -4.016 9.174 1.00 75.94 86 ASP A N 1
ATOM 671 C CA . ASP A 1 86 ? -11.873 -2.989 9.500 1.00 75.94 86 ASP A CA 1
ATOM 672 C C . ASP A 1 86 ? -11.250 -1.597 9.414 1.00 75.94 86 ASP A C 1
ATOM 674 O O . ASP A 1 86 ? -11.812 -0.719 8.761 1.00 75.94 86 ASP A O 1
ATOM 678 N N . LEU A 1 87 ? -10.045 -1.415 9.967 1.00 77.62 87 LEU A N 1
ATOM 679 C CA . LEU A 1 87 ? -9.303 -0.161 9.873 1.00 77.62 87 LEU A CA 1
ATOM 680 C C . LEU A 1 87 ? -9.126 0.296 8.419 1.00 77.62 87 LEU A C 1
ATOM 682 O O . LEU A 1 87 ? -9.300 1.477 8.136 1.00 77.62 87 LEU A O 1
ATOM 686 N N . CYS A 1 88 ? -8.850 -0.624 7.495 1.00 81.38 88 CYS A N 1
ATOM 687 C CA . CYS A 1 88 ? -8.720 -0.306 6.073 1.00 81.38 88 CYS A CA 1
ATOM 688 C C . CYS A 1 88 ? -10.055 0.058 5.407 1.00 81.38 88 CYS A C 1
ATOM 690 O O . CYS A 1 88 ? -10.078 0.859 4.478 1.00 81.38 88 CYS A O 1
ATOM 692 N N . THR A 1 89 ? -11.172 -0.519 5.850 1.00 78.06 89 THR A N 1
ATOM 693 C CA . THR A 1 89 ? -12.504 -0.203 5.296 1.00 78.06 89 THR A CA 1
ATOM 694 C C . THR A 1 89 ? -13.112 1.075 5.865 1.00 78.06 89 THR A C 1
ATOM 696 O O . THR A 1 89 ? -13.932 1.723 5.220 1.00 78.06 89 THR A O 1
ATOM 699 N N . GLU A 1 90 ? -12.734 1.420 7.091 1.00 73.81 90 GLU A N 1
ATOM 700 C CA . GLU A 1 90 ? -13.386 2.439 7.904 1.00 73.81 90 GLU A CA 1
ATOM 701 C C . GLU A 1 90 ? -12.517 3.677 8.155 1.00 73.81 90 GLU A C 1
ATOM 703 O O . GLU A 1 90 ? -13.034 4.696 8.628 1.00 73.81 90 GLU A O 1
ATOM 708 N N . GLY A 1 91 ? -11.215 3.586 7.885 1.00 74.88 91 GLY A N 1
ATOM 709 C CA . GLY A 1 91 ? -10.256 4.666 8.068 1.00 74.88 91 GLY A CA 1
ATOM 710 C C . GLY A 1 91 ? -10.494 5.822 7.103 1.00 74.88 91 GLY A C 1
ATOM 711 O O . GLY A 1 91 ? -10.940 5.632 5.971 1.00 74.88 91 GLY A O 1
ATOM 712 N N . SER A 1 92 ? -10.187 7.040 7.554 1.00 82.44 92 SER A N 1
ATOM 713 C CA . SER A 1 92 ? -10.175 8.190 6.651 1.00 82.44 92 SER A CA 1
ATOM 714 C C . SER A 1 92 ? -9.020 8.058 5.650 1.00 82.44 92 SER A C 1
ATOM 716 O O . SER A 1 92 ? -7.991 7.469 5.997 1.00 82.44 92 SER A O 1
ATOM 718 N N . PRO A 1 93 ? -9.144 8.620 4.437 1.00 86.12 93 PRO A N 1
ATOM 719 C CA . PRO A 1 93 ? -8.068 8.615 3.451 1.00 86.12 93 PRO A CA 1
ATOM 720 C C . PRO A 1 93 ? -6.704 9.030 4.009 1.00 86.12 93 PRO A C 1
ATOM 722 O O . PRO A 1 93 ? -5.712 8.346 3.780 1.00 86.12 93 PRO A O 1
ATOM 725 N N . GLU A 1 94 ? -6.671 10.088 4.818 1.00 86.00 94 GLU A N 1
ATOM 726 C CA . GLU A 1 94 ? -5.448 10.652 5.395 1.00 86.00 94 GLU A CA 1
ATOM 727 C C . GLU A 1 94 ? -4.791 9.693 6.395 1.00 86.00 94 GLU A C 1
ATOM 729 O O . GLU A 1 94 ? -3.566 9.610 6.492 1.00 86.00 94 GLU A O 1
ATOM 734 N N . LEU A 1 95 ? -5.603 8.955 7.158 1.00 84.31 95 LEU A N 1
ATOM 735 C CA . LEU A 1 95 ? -5.115 7.930 8.074 1.00 84.31 95 LEU A CA 1
ATOM 736 C C . LEU A 1 95 ? -4.570 6.726 7.301 1.00 84.31 95 LEU A C 1
ATOM 738 O O . LEU A 1 95 ? -3.501 6.225 7.639 1.00 84.31 95 LEU A O 1
ATOM 742 N N . LEU A 1 96 ? -5.287 6.267 6.275 1.00 90.06 96 LEU A N 1
ATOM 743 C CA . LEU A 1 96 ? -4.871 5.128 5.456 1.00 90.06 96 LEU A CA 1
ATOM 744 C C . LEU A 1 96 ? -3.575 5.420 4.696 1.00 90.06 96 LEU A C 1
ATOM 746 O O . LEU A 1 96 ? -2.680 4.579 4.689 1.00 90.06 96 LEU A O 1
ATOM 750 N N . GLU A 1 97 ? -3.442 6.619 4.132 1.00 91.44 97 GLU A N 1
ATOM 751 C CA . GLU A 1 97 ? -2.206 7.104 3.518 1.00 91.44 97 GLU A CA 1
ATOM 752 C C . GLU A 1 97 ? -1.064 7.126 4.542 1.00 91.44 97 GLU A C 1
ATOM 754 O O . GLU A 1 97 ? -0.018 6.520 4.318 1.00 91.44 97 GLU A O 1
ATOM 759 N N . ARG A 1 98 ? -1.288 7.696 5.735 1.00 88.94 98 ARG A N 1
ATOM 760 C CA . ARG A 1 98 ? -0.274 7.716 6.802 1.00 88.94 98 ARG A CA 1
ATOM 761 C C . ARG A 1 98 ? 0.157 6.317 7.247 1.00 88.94 98 ARG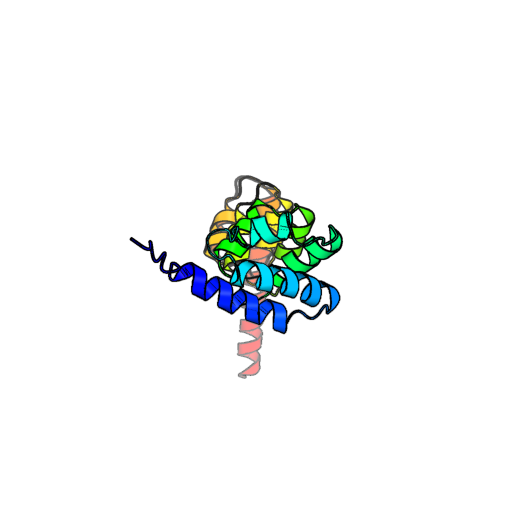 A C 1
ATOM 763 O O . ARG A 1 98 ? 1.317 6.112 7.607 1.00 88.94 98 ARG A O 1
ATOM 770 N N . ILE A 1 99 ? -0.774 5.363 7.278 1.00 88.75 99 ILE A N 1
ATOM 771 C CA . ILE A 1 99 ? -0.469 3.959 7.561 1.00 88.75 99 ILE A CA 1
ATOM 772 C C . ILE A 1 99 ? 0.353 3.378 6.407 1.00 88.75 99 ILE A C 1
ATOM 774 O O . ILE A 1 99 ? 1.363 2.729 6.661 1.00 88.75 99 ILE A O 1
ATOM 778 N N . ALA A 1 100 ? -0.022 3.630 5.156 1.00 93.50 100 ALA A N 1
ATOM 779 C CA . ALA A 1 100 ? 0.708 3.148 3.988 1.00 93.50 100 ALA A CA 1
ATOM 780 C C . ALA A 1 100 ? 2.158 3.665 3.944 1.00 93.50 100 ALA A C 1
ATOM 782 O O . ALA A 1 100 ? 3.070 2.886 3.693 1.00 93.50 100 ALA A O 1
ATOM 783 N N . GLU A 1 101 ? 2.402 4.934 4.280 1.00 92.75 101 GLU A N 1
ATOM 784 C CA . GLU A 1 101 ? 3.745 5.541 4.316 1.00 92.75 101 GLU A CA 1
ATOM 785 C C . GLU A 1 101 ? 4.639 5.016 5.451 1.00 92.75 101 GLU A C 1
ATOM 787 O O . GLU A 1 101 ? 5.863 5.181 5.446 1.00 92.75 101 GLU A O 1
ATOM 792 N N . ASN A 1 102 ? 4.052 4.402 6.476 1.00 89.25 102 ASN A N 1
ATOM 793 C CA . ASN A 1 102 ? 4.810 3.976 7.636 1.00 89.25 102 ASN A CA 1
ATOM 794 C C . ASN A 1 102 ? 5.645 2.724 7.328 1.00 89.25 102 ASN A C 1
ATOM 796 O O . ASN A 1 102 ? 5.123 1.622 7.175 1.00 89.25 102 ASN A O 1
ATOM 800 N N . ARG A 1 103 ? 6.975 2.861 7.357 1.00 91.06 103 ARG A N 1
ATOM 801 C CA . ARG A 1 103 ? 7.960 1.771 7.178 1.00 91.06 103 ARG A CA 1
ATOM 802 C C . ARG A 1 103 ? 7.843 0.588 8.154 1.00 91.06 103 ARG A C 1
ATOM 804 O O . ARG A 1 103 ? 8.571 -0.390 8.010 1.00 91.06 103 ARG A O 1
ATOM 811 N N . HIS A 1 104 ? 7.009 0.697 9.185 1.00 87.25 104 HIS A N 1
ATOM 812 C CA . HIS A 1 104 ? 6.715 -0.366 10.151 1.00 87.25 104 HIS A CA 1
ATOM 813 C C . HIS A 1 104 ? 5.329 -0.988 9.960 1.00 87.25 104 HIS A C 1
ATOM 815 O O . HIS A 1 104 ? 4.928 -1.838 10.752 1.00 87.25 104 HIS A O 1
ATOM 821 N N . SER A 1 105 ? 4.600 -0.578 8.924 1.00 88.00 105 SER A N 1
ATOM 822 C CA . SER A 1 105 ? 3.300 -1.148 8.607 1.00 88.00 105 SER A CA 1
ATOM 823 C C . SER A 1 105 ? 3.397 -2.613 8.225 1.00 88.00 105 SER A C 1
ATOM 825 O O . SER A 1 105 ? 4.375 -3.082 7.633 1.00 88.00 105 SER A O 1
ATOM 827 N N . TRP A 1 106 ? 2.335 -3.320 8.589 1.00 88.56 106 TRP A N 1
ATOM 828 C CA . TRP A 1 106 ? 2.192 -4.749 8.398 1.00 88.56 106 TRP A CA 1
ATOM 829 C C . TRP A 1 106 ? 2.044 -5.112 6.923 1.00 88.56 106 TRP A C 1
ATOM 831 O O . TRP A 1 106 ? 1.245 -4.474 6.234 1.00 88.56 106 TRP A O 1
ATOM 841 N N . PRO A 1 107 ? 2.704 -6.185 6.444 1.00 91.06 107 PRO A N 1
ATOM 842 C CA . PRO A 1 107 ? 2.526 -6.651 5.072 1.00 91.06 107 PRO A CA 1
ATOM 843 C C . PRO A 1 107 ? 1.057 -6.959 4.734 1.00 91.06 107 PRO A C 1
ATOM 845 O O . PRO A 1 107 ? 0.595 -6.641 3.643 1.00 91.06 107 PRO A O 1
ATOM 848 N N . SER A 1 108 ? 0.287 -7.514 5.680 1.00 86.75 108 SER A N 1
ATOM 849 C CA . SER A 1 108 ? -1.154 -7.762 5.513 1.00 86.75 108 SER A CA 1
ATOM 850 C C . SER A 1 108 ? -1.973 -6.474 5.403 1.00 86.75 108 SER A C 1
ATOM 852 O O . SER A 1 108 ? -2.897 -6.409 4.596 1.00 86.75 108 SER A O 1
ATOM 854 N N . THR A 1 109 ? -1.625 -5.440 6.173 1.00 89.38 109 THR A N 1
ATOM 855 C CA . THR A 1 109 ? -2.269 -4.121 6.086 1.00 89.38 109 THR A CA 1
ATOM 856 C C . THR A 1 109 ? -1.954 -3.468 4.747 1.00 89.38 109 THR A C 1
ATOM 858 O O . THR A 1 109 ? -2.867 -3.043 4.051 1.00 89.38 109 THR A O 1
ATOM 861 N N . LEU A 1 110 ? -0.686 -3.470 4.327 1.00 94.06 110 LEU A N 1
ATOM 862 C CA . LEU A 1 110 ? -0.260 -2.944 3.025 1.00 94.06 110 LEU A CA 1
ATOM 863 C C . LEU A 1 110 ? -0.931 -3.686 1.862 1.00 94.06 110 LEU A C 1
ATOM 865 O O . LEU A 1 110 ? -1.327 -3.062 0.881 1.00 94.06 110 LEU A O 1
ATOM 869 N N . ALA A 1 111 ? -1.151 -4.998 1.996 1.00 94.06 111 ALA A N 1
ATOM 870 C CA . ALA A 1 111 ? -1.925 -5.763 1.027 1.00 94.06 111 ALA A CA 1
ATOM 871 C C . ALA A 1 111 ? -3.403 -5.376 0.971 1.00 94.06 111 ALA A C 1
ATOM 873 O O . ALA A 1 111 ? -4.001 -5.488 -0.090 1.00 94.06 111 ALA A O 1
ATOM 874 N N . CYS A 1 112 ? -4.007 -4.921 2.067 1.00 91.06 112 CYS A N 1
ATOM 875 C CA . CYS A 1 112 ? -5.358 -4.368 2.022 1.00 91.06 112 CYS A CA 1
ATOM 876 C C . CYS A 1 112 ? -5.354 -2.974 1.371 1.00 91.06 112 CYS A C 1
ATOM 878 O O . CYS A 1 112 ? -6.203 -2.666 0.533 1.00 91.06 112 CYS A O 1
ATOM 880 N N . LEU A 1 113 ? -4.352 -2.152 1.701 1.00 93.81 113 LEU A N 1
ATOM 881 C CA . LEU A 1 113 ? -4.204 -0.790 1.184 1.00 93.81 113 LEU A CA 1
ATOM 882 C C . LEU A 1 113 ? -3.931 -0.743 -0.327 1.00 93.81 113 LEU A C 1
ATOM 884 O O . LEU A 1 113 ? -4.369 0.198 -0.983 1.00 93.81 113 LEU A O 1
ATOM 888 N N . SER A 1 114 ? -3.324 -1.782 -0.911 1.00 95.44 114 SER A N 1
ATOM 889 C CA . SER A 1 114 ? -3.129 -1.881 -2.366 1.00 95.44 114 SER A CA 1
ATOM 890 C C . SER A 1 114 ? -4.425 -2.009 -3.177 1.00 95.44 114 SER A C 1
ATOM 892 O O . SER A 1 114 ? -4.378 -1.902 -4.396 1.00 95.44 114 SER A O 1
ATOM 894 N N . TYR A 1 115 ? -5.578 -2.235 -2.535 1.00 94.06 115 TYR A N 1
ATOM 895 C CA . TYR A 1 115 ? -6.895 -2.268 -3.192 1.00 94.06 115 TYR A CA 1
ATOM 896 C C . TYR A 1 115 ? -7.770 -1.057 -2.848 1.00 94.06 115 TYR A C 1
ATOM 898 O O . TYR A 1 115 ? -8.964 -1.052 -3.151 1.00 94.06 115 TYR A O 1
ATOM 906 N N . GLN A 1 116 ? -7.217 -0.037 -2.186 1.00 94.00 116 GLN A N 1
ATOM 907 C CA . GLN A 1 116 ? -7.981 1.158 -1.836 1.00 94.00 116 GLN A CA 1
ATOM 908 C C . GLN A 1 116 ? -8.397 1.940 -3.073 1.00 94.00 116 GLN A C 1
ATOM 910 O O . GLN A 1 116 ? -7.679 1.971 -4.066 1.00 94.00 116 GLN A O 1
ATOM 915 N N . ALA A 1 117 ? -9.553 2.600 -3.004 1.00 92.81 117 ALA A N 1
ATOM 916 C CA . ALA A 1 117 ? -10.117 3.318 -4.144 1.00 92.81 117 ALA A CA 1
ATOM 917 C C . ALA A 1 117 ? -9.254 4.517 -4.577 1.00 92.81 117 ALA A C 1
ATOM 919 O O . ALA A 1 117 ? -9.138 4.800 -5.770 1.00 92.81 117 ALA A O 1
ATOM 920 N N . LEU A 1 118 ? -8.625 5.197 -3.617 1.00 95.50 118 LEU A N 1
ATOM 921 C CA . LEU A 1 118 ? -7.788 6.367 -3.869 1.00 95.50 118 LEU A CA 1
ATOM 922 C C . LEU A 1 118 ? -6.384 5.951 -4.307 1.00 95.50 118 LEU A C 1
ATOM 924 O O . LEU A 1 118 ? -5.745 5.112 -3.669 1.00 95.50 118 LEU A O 1
ATOM 928 N N . ALA A 1 119 ? -5.915 6.551 -5.398 1.00 96.75 119 ALA A N 1
ATOM 929 C CA . ALA A 1 119 ? -4.626 6.229 -5.995 1.00 96.75 119 ALA A CA 1
ATOM 930 C C . ALA A 1 119 ? -3.462 6.636 -5.088 1.00 96.75 119 ALA A C 1
ATOM 932 O O . ALA A 1 119 ? -2.469 5.924 -5.024 1.00 96.75 119 ALA A O 1
ATOM 933 N N . GLU A 1 120 ? -3.615 7.719 -4.329 1.00 96.69 120 GLU A N 1
ATOM 934 C CA . GLU A 1 120 ? -2.637 8.236 -3.372 1.00 96.69 120 GLU A CA 1
ATOM 935 C C . GLU A 1 120 ? -2.287 7.183 -2.311 1.00 96.69 120 GLU A C 1
ATOM 937 O O . GLU A 1 120 ? -1.116 6.937 -2.027 1.00 96.69 120 GLU A O 1
ATOM 942 N N . ILE A 1 121 ? -3.295 6.462 -1.805 1.00 96.69 121 ILE A N 1
ATOM 943 C CA . ILE A 1 121 ? -3.093 5.381 -0.831 1.00 96.69 121 ILE A CA 1
ATOM 944 C C . ILE A 1 121 ? -2.355 4.203 -1.477 1.00 96.69 121 ILE A C 1
ATOM 946 O O . ILE A 1 121 ? -1.464 3.617 -0.859 1.00 96.69 121 ILE A O 1
ATOM 950 N N . ARG A 1 122 ? -2.698 3.856 -2.725 1.00 97.50 122 ARG A N 1
ATOM 951 C CA . ARG A 1 122 ? -2.029 2.772 -3.460 1.00 97.50 122 ARG A CA 1
ATOM 952 C C . ARG A 1 122 ? -0.582 3.128 -3.805 1.00 97.50 122 ARG A C 1
ATOM 954 O O . ARG A 1 122 ? 0.285 2.275 -3.664 1.00 97.50 122 ARG A O 1
ATOM 961 N N . ILE A 1 123 ? -0.301 4.382 -4.164 1.00 97.19 123 ILE A N 1
ATOM 962 C CA . ILE A 1 123 ? 1.057 4.911 -4.373 1.00 97.19 123 ILE A CA 1
ATOM 963 C C . ILE A 1 123 ? 1.868 4.801 -3.079 1.00 97.19 123 ILE A C 1
ATOM 965 O O . ILE A 1 123 ? 2.969 4.249 -3.089 1.00 97.19 123 ILE A O 1
ATOM 969 N N . ALA A 1 124 ? 1.312 5.266 -1.956 1.00 96.38 124 ALA A N 1
ATOM 970 C CA . ALA A 1 124 ? 1.967 5.171 -0.656 1.00 96.38 124 ALA A CA 1
ATOM 971 C C . ALA A 1 124 ? 2.238 3.709 -0.259 1.00 96.38 124 ALA A C 1
ATOM 973 O O . ALA A 1 124 ? 3.319 3.390 0.235 1.00 96.38 124 ALA A O 1
ATOM 974 N N . ALA A 1 125 ? 1.294 2.800 -0.531 1.00 96.19 125 ALA A N 1
ATOM 975 C CA . ALA A 1 125 ? 1.485 1.375 -0.291 1.00 96.19 125 ALA A CA 1
ATOM 976 C C . ALA A 1 125 ? 2.577 0.806 -1.209 1.00 96.19 125 ALA A C 1
ATOM 978 O O . ALA A 1 125 ? 3.463 0.103 -0.736 1.00 96.19 125 ALA A O 1
ATOM 979 N N . ALA A 1 126 ? 2.579 1.130 -2.501 1.00 95.69 126 ALA A N 1
ATOM 980 C CA . ALA A 1 126 ? 3.592 0.662 -3.445 1.00 95.69 126 ALA A CA 1
ATOM 981 C C . ALA A 1 126 ? 5.014 1.107 -3.069 1.00 95.69 126 ALA A C 1
ATOM 983 O O . ALA A 1 126 ? 5.946 0.324 -3.220 1.00 95.69 126 ALA A O 1
ATOM 984 N N . GLY A 1 127 ? 5.170 2.322 -2.536 1.00 94.50 127 GLY A N 1
ATOM 985 C CA . GLY A 1 127 ? 6.457 2.853 -2.077 1.00 94.50 127 GLY A CA 1
ATOM 986 C C . GLY A 1 127 ? 6.945 2.299 -0.732 1.00 94.50 127 GLY A C 1
ATOM 987 O O . GLY A 1 127 ? 8.046 2.637 -0.293 1.00 94.50 127 GLY A O 1
ATOM 988 N N . ASN A 1 128 ? 6.153 1.470 -0.046 1.00 94.75 128 ASN A N 1
ATOM 989 C CA . ASN A 1 128 ? 6.538 0.919 1.248 1.00 94.75 128 ASN A CA 1
ATOM 990 C C . ASN A 1 128 ? 7.398 -0.353 1.090 1.00 94.75 128 ASN A C 1
ATOM 992 O O . ASN A 1 128 ? 6.959 -1.315 0.457 1.00 94.75 128 ASN A O 1
ATOM 996 N N . PRO A 1 129 ? 8.581 -0.435 1.731 1.00 93.62 129 PRO A N 1
ATOM 997 C CA . PRO A 1 129 ? 9.475 -1.590 1.604 1.00 93.62 129 PRO A CA 1
ATOM 998 C C . PRO A 1 129 ? 8.913 -2.900 2.182 1.00 93.62 129 PRO A C 1
ATOM 1000 O O . PRO A 1 129 ? 9.413 -3.971 1.849 1.00 93.62 129 PRO A O 1
ATOM 1003 N N . ASN A 1 130 ? 7.893 -2.840 3.046 1.00 93.12 130 ASN A N 1
ATOM 1004 C CA . ASN A 1 130 ? 7.234 -4.031 3.592 1.00 93.12 130 ASN A CA 1
ATOM 1005 C C . ASN A 1 130 ? 6.067 -4.517 2.722 1.00 93.12 130 ASN A C 1
ATOM 1007 O O . ASN A 1 130 ? 5.396 -5.487 3.092 1.00 93.12 130 ASN A O 1
ATOM 1011 N N . THR A 1 131 ? 5.781 -3.851 1.601 1.00 95.69 131 THR A N 1
ATOM 1012 C CA . THR A 1 131 ? 4.658 -4.226 0.745 1.00 95.69 131 THR A CA 1
ATOM 1013 C C . THR A 1 131 ? 4.906 -5.590 0.116 1.00 95.69 131 THR A C 1
ATOM 1015 O O . THR A 1 131 ? 5.946 -5.809 -0.510 1.00 95.69 131 THR A O 1
ATOM 1018 N N . PRO A 1 132 ? 3.963 -6.539 0.262 1.00 96.31 132 PRO A N 1
ATOM 1019 C CA . PRO A 1 132 ? 4.128 -7.865 -0.306 1.00 96.31 132 PRO A CA 1
ATOM 1020 C C . PRO A 1 132 ? 4.318 -7.827 -1.817 1.00 96.31 132 PRO A C 1
ATOM 1022 O O . PRO A 1 132 ? 3.623 -7.100 -2.528 1.00 96.31 132 PRO A O 1
ATOM 1025 N N . LEU A 1 133 ? 5.163 -8.728 -2.318 1.00 95.94 133 LEU A N 1
ATOM 1026 C CA . LEU A 1 133 ? 5.370 -8.909 -3.753 1.00 95.94 133 LEU A CA 1
ATOM 1027 C C . LEU A 1 133 ? 4.050 -9.133 -4.507 1.00 95.94 133 LEU A C 1
ATOM 1029 O O . LEU A 1 133 ? 3.854 -8.573 -5.577 1.00 95.94 133 LEU A O 1
ATOM 1033 N N . ALA A 1 134 ? 3.118 -9.906 -3.943 1.00 96.62 134 ALA A N 1
ATOM 1034 C CA . ALA A 1 134 ? 1.813 -10.131 -4.565 1.00 96.62 134 ALA A CA 1
ATOM 1035 C C . ALA A 1 134 ? 1.039 -8.818 -4.790 1.00 96.62 134 ALA A C 1
ATOM 1037 O O . ALA A 1 134 ? 0.445 -8.639 -5.849 1.00 96.62 134 ALA A O 1
ATOM 1038 N N . SER A 1 135 ? 1.096 -7.888 -3.834 1.00 97.06 135 SER A N 1
ATOM 1039 C CA . SER A 1 135 ? 0.467 -6.568 -3.937 1.00 97.06 135 SER A CA 1
ATOM 1040 C C . SER A 1 135 ? 1.177 -5.682 -4.959 1.00 97.06 135 SER A C 1
ATOM 1042 O O . SER A 1 135 ? 0.517 -5.033 -5.766 1.00 97.06 135 SER A O 1
ATOM 1044 N N . ILE A 1 136 ? 2.515 -5.715 -4.994 1.00 97.50 136 ILE A N 1
ATOM 1045 C CA . ILE A 1 136 ? 3.325 -5.046 -6.028 1.00 97.50 136 ILE A CA 1
ATOM 1046 C C . ILE A 1 136 ? 2.900 -5.519 -7.424 1.00 97.50 136 ILE A C 1
ATOM 1048 O O . ILE A 1 136 ? 2.613 -4.702 -8.293 1.00 97.50 136 ILE A O 1
ATOM 1052 N N . MET A 1 137 ? 2.789 -6.834 -7.638 1.00 97.06 137 MET A N 1
ATOM 1053 C CA . MET A 1 137 ? 2.431 -7.408 -8.944 1.00 97.06 137 MET A CA 1
ATOM 1054 C C . MET A 1 137 ? 1.016 -7.046 -9.413 1.00 97.06 137 MET A C 1
ATOM 1056 O O . MET A 1 137 ? 0.722 -7.136 -10.607 1.00 97.06 137 MET A O 1
ATOM 1060 N N . ILE A 1 138 ? 0.145 -6.643 -8.490 1.00 96.12 138 ILE A N 1
ATOM 1061 C CA . ILE A 1 138 ? -1.185 -6.116 -8.799 1.00 96.12 138 ILE A CA 1
ATOM 1062 C C . ILE A 1 138 ? -1.086 -4.640 -9.176 1.00 96.12 138 ILE A C 1
ATOM 1064 O O . ILE A 1 138 ? -1.599 -4.253 -10.222 1.00 96.12 138 ILE A O 1
ATOM 1068 N N . MET A 1 139 ? -0.375 -3.834 -8.383 1.00 97.38 139 MET A N 1
ATOM 1069 C CA . MET A 1 139 ? -0.257 -2.389 -8.607 1.00 97.38 139 MET A CA 1
ATOM 1070 C C . MET A 1 139 ? 0.576 -2.025 -9.850 1.00 97.38 139 MET A C 1
ATOM 1072 O O . MET A 1 139 ? 0.317 -1.007 -10.481 1.00 97.38 139 MET A O 1
ATOM 1076 N N . VAL A 1 140 ? 1.496 -2.879 -10.319 1.00 97.94 140 VAL A N 1
ATOM 1077 C CA . VAL A 1 140 ? 2.138 -2.659 -11.639 1.00 97.94 140 VAL A CA 1
ATOM 1078 C C . VAL A 1 140 ? 1.175 -2.813 -12.820 1.00 97.94 140 VAL A C 1
ATOM 1080 O O . VAL A 1 140 ? 1.514 -2.456 -13.942 1.00 97.94 140 VAL A O 1
ATOM 1083 N N . LYS A 1 141 ? -0.027 -3.344 -12.581 1.00 97.25 141 LYS A N 1
ATOM 1084 C CA . LYS A 1 141 ? -1.132 -3.423 -13.547 1.00 97.25 141 LYS A CA 1
ATOM 1085 C C . LYS A 1 141 ? -2.325 -2.575 -13.105 1.00 97.25 141 LYS A C 1
ATOM 1087 O O . LYS A 1 141 ? -3.439 -2.818 -13.565 1.00 97.25 141 LYS A O 1
ATOM 1092 N N . ASP A 1 142 ? -2.105 -1.630 -12.190 1.00 98.25 142 ASP A N 1
ATOM 1093 C CA . ASP A 1 142 ? -3.152 -0.753 -11.675 1.00 98.25 142 ASP A CA 1
ATOM 1094 C C . ASP A 1 142 ? -3.837 -0.007 -12.818 1.00 98.25 142 ASP A C 1
ATOM 1096 O O . ASP A 1 142 ? -3.197 0.338 -13.806 1.00 98.25 142 ASP A O 1
ATOM 1100 N N . GLU A 1 143 ? -5.128 0.275 -12.700 1.00 97.12 143 GLU A N 1
ATOM 1101 C CA . GLU A 1 143 ? -5.843 1.051 -13.714 1.00 97.12 143 GLU A CA 1
ATOM 1102 C C . GLU A 1 143 ? -5.328 2.496 -13.810 1.00 97.12 143 GLU A C 1
ATOM 1104 O O . GLU A 1 143 ? -5.301 3.079 -14.899 1.00 97.12 143 GLU A O 1
ATOM 1109 N N . ASN A 1 144 ? -4.862 3.060 -12.693 1.00 97.81 144 ASN A N 1
ATOM 1110 C CA . ASN A 1 144 ? -4.383 4.426 -12.630 1.00 97.81 144 ASN A CA 1
ATOM 1111 C C . ASN A 1 144 ? -2.908 4.502 -13.082 1.00 97.81 144 ASN A C 1
ATOM 1113 O O . ASN A 1 144 ? -2.034 3.900 -12.451 1.00 97.81 144 ASN A O 1
ATOM 1117 N N . PRO A 1 145 ? -2.598 5.255 -14.156 1.00 97.75 145 PRO A N 1
ATOM 1118 C CA . PRO A 1 145 ? -1.233 5.388 -14.650 1.00 97.75 145 PRO A CA 1
ATOM 1119 C C . PRO A 1 145 ? -0.280 6.066 -13.6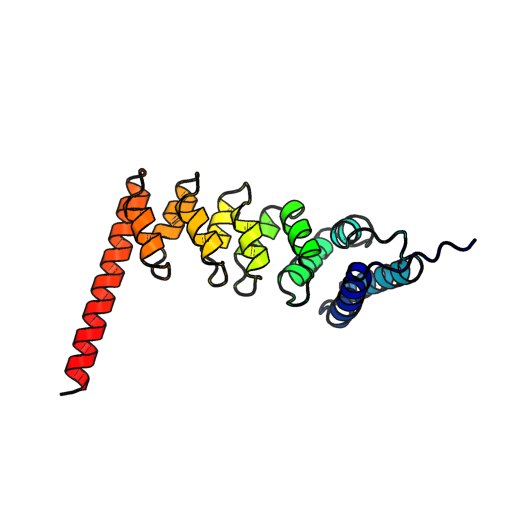62 1.00 97.75 145 PRO A C 1
ATOM 1121 O O . PRO A 1 145 ? 0.911 5.801 -13.751 1.00 97.75 145 PRO A O 1
ATOM 1124 N N . ASP A 1 146 ? -0.759 6.884 -12.721 1.00 97.44 146 ASP A N 1
ATOM 1125 C CA . ASP A 1 146 ? 0.088 7.537 -11.715 1.00 97.44 146 ASP A CA 1
ATOM 1126 C C . ASP A 1 146 ? 0.644 6.521 -10.707 1.00 97.44 146 ASP A C 1
ATOM 1128 O O . ASP A 1 146 ? 1.816 6.600 -10.342 1.00 97.44 146 ASP A O 1
ATOM 1132 N N . VAL A 1 147 ? -0.151 5.506 -10.334 1.00 98.00 147 VAL A N 1
ATOM 1133 C CA . VAL A 1 147 ? 0.308 4.372 -9.506 1.00 98.00 147 VAL A CA 1
ATOM 1134 C C . VAL A 1 147 ? 1.401 3.599 -10.243 1.00 98.00 147 VAL A C 1
ATOM 1136 O O . VAL A 1 147 ? 2.469 3.322 -9.700 1.00 98.00 147 VAL A O 1
ATOM 1139 N N . ARG A 1 148 ? 1.169 3.283 -11.521 1.00 98.44 148 ARG A N 1
ATOM 1140 C CA . ARG A 1 148 ? 2.153 2.562 -12.340 1.00 98.44 148 ARG A CA 1
ATOM 1141 C C . ARG A 1 148 ? 3.415 3.395 -12.575 1.00 98.44 148 ARG A C 1
ATOM 1143 O O . ARG A 1 148 ? 4.524 2.866 -12.537 1.00 98.44 148 ARG A O 1
ATOM 1150 N N . PHE A 1 149 ? 3.259 4.703 -12.774 1.00 98.12 149 PHE A N 1
ATOM 1151 C CA . PHE A 1 149 ? 4.364 5.636 -12.961 1.00 98.12 149 PHE A CA 1
ATOM 1152 C C . PHE A 1 149 ? 5.230 5.746 -11.705 1.00 98.12 149 PHE A C 1
ATOM 1154 O O . PHE A 1 149 ? 6.450 5.662 -11.824 1.00 98.12 149 PHE A O 1
ATOM 1161 N N . SER A 1 150 ? 4.634 5.869 -10.512 1.00 96.75 150 SER A N 1
ATOM 1162 C CA . SER A 1 150 ? 5.402 5.943 -9.261 1.00 96.75 150 SER A CA 1
ATOM 1163 C C . SER A 1 150 ? 6.237 4.682 -9.038 1.00 96.75 150 SER A C 1
ATOM 1165 O O . SER A 1 150 ? 7.378 4.757 -8.591 1.00 96.75 150 SER A O 1
ATOM 1167 N N . MET A 1 151 ? 5.694 3.520 -9.404 1.00 97.81 151 MET A N 1
ATOM 1168 C CA . MET A 1 151 ? 6.409 2.245 -9.350 1.00 97.81 151 MET A CA 1
ATOM 1169 C C . MET A 1 151 ? 7.552 2.180 -10.369 1.00 97.81 151 MET A C 1
ATOM 1171 O O . MET A 1 151 ? 8.633 1.698 -10.053 1.00 97.81 151 MET A O 1
ATOM 1175 N N . ALA A 1 152 ? 7.366 2.721 -11.574 1.00 97.75 152 ALA A N 1
ATOM 1176 C CA . ALA A 1 152 ? 8.393 2.719 -12.614 1.00 97.75 152 ALA A CA 1
ATOM 1177 C C . ALA A 1 152 ? 9.673 3.489 -12.222 1.00 97.75 152 ALA A C 1
ATOM 1179 O O . ALA A 1 152 ? 10.727 3.264 -12.819 1.00 97.75 152 ALA A O 1
ATOM 1180 N N . GLU A 1 153 ? 9.606 4.394 -11.239 1.00 94.44 153 GLU A N 1
ATOM 1181 C CA . GLU A 1 153 ? 10.756 5.152 -10.719 1.00 94.44 153 GLU A CA 1
ATOM 1182 C C . GLU A 1 153 ? 11.578 4.388 -9.665 1.00 94.44 153 GLU A C 1
ATOM 1184 O O . GLU A 1 153 ? 12.733 4.752 -9.399 1.00 94.44 153 GLU A O 1
ATOM 1189 N N . ASP A 1 154 ? 11.023 3.323 -9.082 1.00 94.19 154 ASP A N 1
ATOM 1190 C CA . ASP A 1 154 ? 11.646 2.593 -7.981 1.00 94.19 154 ASP A CA 1
ATOM 1191 C C . ASP A 1 154 ? 12.617 1.514 -8.483 1.00 94.19 154 ASP A C 1
ATOM 1193 O O . ASP A 1 154 ? 12.233 0.451 -8.972 1.00 94.19 154 ASP A O 1
ATOM 1197 N N . ALA A 1 155 ? 13.917 1.778 -8.319 1.00 93.25 155 ALA A N 1
ATOM 1198 C CA . ALA A 1 155 ? 14.974 0.832 -8.680 1.00 93.25 155 ALA A CA 1
ATOM 1199 C C . ALA A 1 155 ? 15.096 -0.373 -7.734 1.00 93.25 155 ALA A C 1
ATOM 1201 O O . ALA A 1 155 ? 15.868 -1.285 -8.028 1.00 93.25 155 ALA A O 1
ATOM 1202 N N . ASN A 1 156 ? 14.369 -0.388 -6.614 1.00 91.81 156 ASN A N 1
ATOM 1203 C CA . ASN A 1 156 ? 14.319 -1.539 -5.715 1.00 91.81 156 ASN A CA 1
ATOM 1204 C C . ASN A 1 156 ? 13.214 -2.527 -6.091 1.00 91.81 156 ASN A C 1
ATOM 1206 O O . ASN A 1 156 ? 13.166 -3.620 -5.518 1.00 91.81 156 ASN A O 1
ATOM 1210 N N . LEU A 1 157 ? 12.337 -2.178 -7.040 1.00 94.50 157 LEU A N 1
ATOM 1211 C CA . LEU A 1 157 ? 11.343 -3.122 -7.519 1.00 94.50 157 LEU A CA 1
ATOM 1212 C C . LEU A 1 157 ? 12.007 -4.339 -8.173 1.00 94.50 157 LEU A C 1
ATOM 1214 O O . LEU A 1 157 ? 13.055 -4.221 -8.815 1.00 94.50 157 LEU A O 1
ATOM 1218 N N . PRO A 1 158 ? 11.371 -5.518 -8.064 1.00 94.00 158 PRO A N 1
ATOM 1219 C CA . PRO A 1 158 ? 11.787 -6.686 -8.819 1.00 94.00 158 PRO A CA 1
ATOM 1220 C C . PRO A 1 158 ? 11.880 -6.374 -10.314 1.00 94.00 158 PRO A C 1
ATOM 1222 O O . PRO A 1 158 ? 11.001 -5.725 -10.881 1.00 94.00 158 PRO A O 1
ATOM 1225 N N . GLU A 1 159 ? 12.912 -6.900 -10.968 1.00 94.69 159 GLU A N 1
ATOM 1226 C CA . GLU A 1 159 ? 13.151 -6.675 -12.398 1.00 94.69 159 GLU A CA 1
ATOM 1227 C C . GLU A 1 159 ? 11.956 -7.127 -13.257 1.00 94.69 159 GLU A C 1
ATOM 1229 O O . GLU A 1 159 ? 11.578 -6.436 -14.197 1.00 94.69 159 GLU A O 1
ATOM 1234 N N . ASP A 1 160 ? 11.276 -8.213 -12.872 1.00 96.25 160 ASP A N 1
ATOM 1235 C CA . ASP A 1 160 ? 10.037 -8.675 -13.514 1.00 96.25 160 ASP A CA 1
ATOM 1236 C C . ASP A 1 160 ? 8.901 -7.641 -13.441 1.00 96.25 160 ASP A C 1
ATOM 1238 O O . ASP A 1 160 ? 8.148 -7.474 -14.400 1.00 96.25 160 ASP A O 1
ATOM 1242 N N . ALA A 1 161 ? 8.785 -6.918 -12.323 1.00 97.25 161 ALA A N 1
ATOM 1243 C CA . ALA A 1 161 ? 7.788 -5.867 -12.143 1.00 97.25 161 ALA A CA 1
ATOM 1244 C C . ALA A 1 161 ? 8.116 -4.647 -13.024 1.00 97.25 161 ALA A C 1
ATOM 1246 O O . ALA A 1 161 ? 7.236 -4.122 -13.706 1.00 97.25 161 ALA A O 1
ATOM 1247 N N . LEU A 1 162 ? 9.393 -4.252 -13.088 1.00 97.94 162 LEU A N 1
ATOM 1248 C CA . LEU A 1 162 ? 9.862 -3.191 -13.987 1.00 97.94 162 LEU A CA 1
ATOM 1249 C C . LEU A 1 162 ? 9.708 -3.567 -15.467 1.00 97.94 162 LEU A C 1
ATOM 1251 O O . LEU A 1 162 ? 9.341 -2.716 -16.270 1.00 97.94 162 LEU A O 1
ATOM 1255 N N . ASN A 1 163 ? 9.919 -4.833 -15.837 1.00 97.94 163 ASN A N 1
ATOM 1256 C CA . ASN A 1 163 ? 9.708 -5.319 -17.204 1.00 97.94 163 ASN A CA 1
ATOM 1257 C C . ASN A 1 163 ? 8.234 -5.252 -17.627 1.00 97.94 163 ASN A C 1
ATOM 1259 O O . ASN A 1 163 ? 7.947 -4.938 -18.781 1.00 97.94 163 ASN A O 1
ATOM 1263 N N . ILE A 1 164 ? 7.296 -5.504 -16.705 1.00 98.25 164 ILE A N 1
ATOM 1264 C CA . ILE A 1 164 ? 5.862 -5.290 -16.962 1.00 98.25 164 ILE A CA 1
ATOM 1265 C C . ILE A 1 164 ? 5.596 -3.809 -17.253 1.00 98.25 164 ILE A C 1
ATOM 1267 O O . ILE A 1 164 ? 4.953 -3.496 -18.250 1.00 98.25 164 ILE A O 1
ATOM 1271 N N . LEU A 1 165 ? 6.138 -2.905 -16.433 1.00 98.38 165 LEU A N 1
ATOM 1272 C CA . LEU A 1 165 ? 5.975 -1.457 -16.611 1.00 98.38 165 LEU A CA 1
ATOM 1273 C C . LEU A 1 165 ? 6.681 -0.931 -17.875 1.00 98.38 165 LEU A C 1
ATOM 1275 O O . LEU A 1 165 ? 6.201 0.001 -18.510 1.00 98.38 165 LEU A O 1
ATOM 1279 N N . ALA A 1 166 ? 7.787 -1.541 -18.303 1.00 98.31 166 ALA A N 1
ATOM 1280 C CA . ALA A 1 166 ? 8.463 -1.217 -19.564 1.00 98.31 166 ALA A CA 1
ATOM 1281 C C . ALA A 1 166 ? 7.669 -1.670 -20.807 1.00 98.31 166 ALA A C 1
ATOM 1283 O O . ALA A 1 166 ? 7.941 -1.234 -21.927 1.00 98.31 166 ALA A O 1
ATOM 1284 N N . ALA A 1 167 ? 6.666 -2.527 -20.620 1.00 98.25 167 ALA A N 1
ATOM 1285 C CA . ALA A 1 167 ? 5.714 -2.926 -21.647 1.00 98.25 167 ALA A CA 1
ATOM 1286 C C . ALA A 1 167 ? 4.357 -2.204 -21.518 1.00 98.25 167 ALA A C 1
ATOM 1288 O O . ALA A 1 167 ? 3.408 -2.604 -22.188 1.00 98.25 167 ALA A O 1
ATOM 1289 N N . ASP A 1 168 ? 4.255 -1.166 -20.677 1.00 98.50 168 ASP A N 1
ATOM 1290 C CA . ASP A 1 168 ? 3.005 -0.437 -20.438 1.00 98.50 168 ASP A CA 1
ATOM 1291 C C . ASP A 1 168 ? 2.496 0.284 -21.694 1.00 98.50 168 ASP A C 1
ATOM 1293 O O . ASP A 1 168 ? 3.273 0.820 -22.494 1.00 98.50 168 ASP A O 1
ATOM 1297 N N . ASP A 1 169 ? 1.171 0.352 -21.830 1.00 97.56 169 ASP A N 1
ATOM 1298 C CA . ASP A 1 169 ? 0.505 1.088 -22.907 1.00 97.56 169 ASP A CA 1
ATOM 1299 C C . ASP A 1 169 ? 0.684 2.611 -22.764 1.00 97.56 169 ASP A C 1
ATOM 1301 O O . ASP A 1 169 ? 0.650 3.346 -23.755 1.00 97.56 169 ASP A O 1
ATOM 1305 N N . ASN A 1 170 ? 0.883 3.112 -21.538 1.00 98.12 170 ASN A N 1
ATOM 1306 C CA . ASN A 1 170 ? 1.185 4.515 -21.293 1.00 98.12 170 ASN A CA 1
ATOM 1307 C C . ASN A 1 170 ? 2.673 4.798 -21.593 1.00 98.12 170 ASN A C 1
ATOM 1309 O O . ASN A 1 170 ? 3.555 4.297 -20.887 1.00 98.12 170 ASN A O 1
ATOM 1313 N N . PRO A 1 171 ? 2.988 5.670 -22.572 1.00 98.12 171 PRO A N 1
ATOM 1314 C CA . PRO A 1 171 ? 4.365 5.924 -22.989 1.00 98.12 171 PRO A CA 1
ATOM 1315 C C . PRO A 1 171 ? 5.234 6.558 -21.895 1.00 98.12 171 PRO A C 1
ATOM 1317 O O . PRO A 1 171 ? 6.448 6.359 -21.904 1.00 98.12 171 PRO A O 1
ATOM 1320 N N . PHE A 1 172 ? 4.648 7.304 -20.951 1.00 98.12 172 PHE A N 1
ATOM 1321 C CA . PHE A 1 172 ? 5.395 7.904 -19.843 1.00 98.12 172 PHE A CA 1
ATOM 1322 C C . PHE A 1 172 ? 5.819 6.855 -18.814 1.00 98.12 172 PHE A C 1
ATOM 1324 O O . PHE A 1 172 ? 6.966 6.876 -18.372 1.00 98.12 172 PHE A O 1
ATOM 1331 N N . VAL A 1 173 ? 4.924 5.918 -18.481 1.00 98.50 173 VAL A N 1
ATOM 1332 C CA . VAL A 1 173 ? 5.222 4.785 -17.587 1.00 98.50 173 VAL A CA 1
ATOM 1333 C C . VAL A 1 173 ? 6.300 3.908 -18.216 1.00 98.50 173 VAL A C 1
ATOM 1335 O O . VAL A 1 173 ? 7.336 3.663 -17.597 1.00 98.50 173 VAL A O 1
ATOM 1338 N N . LYS A 1 174 ? 6.101 3.536 -19.485 1.00 98.56 174 LYS A N 1
ATOM 1339 C CA . LYS A 1 174 ? 7.051 2.742 -20.262 1.00 98.56 174 LYS A CA 1
ATOM 1340 C C . LYS A 1 174 ? 8.446 3.356 -20.287 1.00 98.56 174 LYS A C 1
ATOM 1342 O O . LYS A 1 174 ? 9.406 2.720 -19.856 1.00 98.56 174 LYS A O 1
ATOM 1347 N N . LEU A 1 175 ? 8.558 4.603 -20.751 1.00 98.31 175 LEU A N 1
ATOM 1348 C CA . LEU A 1 175 ? 9.844 5.293 -20.848 1.00 98.31 175 LEU A CA 1
ATOM 1349 C C . LEU A 1 175 ? 10.517 5.395 -19.477 1.00 98.31 175 LEU A C 1
ATOM 1351 O O . LEU A 1 175 ? 11.738 5.274 -19.363 1.00 98.31 175 LEU A O 1
ATOM 1355 N N . ARG A 1 176 ? 9.732 5.631 -18.420 1.00 98.25 176 ARG A N 1
ATOM 1356 C CA . ARG A 1 176 ? 10.283 5.716 -17.075 1.00 98.25 176 ARG A CA 1
ATOM 1357 C C . ARG A 1 176 ? 10.862 4.380 -16.614 1.00 98.25 176 ARG A C 1
ATOM 1359 O O . ARG A 1 176 ? 11.998 4.371 -16.145 1.00 98.25 176 ARG A O 1
ATOM 1366 N N . ALA A 1 177 ? 10.132 3.284 -16.796 1.00 98.19 177 ALA A N 1
ATOM 1367 C CA . ALA A 1 177 ? 10.581 1.950 -16.413 1.00 98.19 177 ALA A CA 1
ATOM 1368 C C . ALA A 1 177 ? 11.824 1.514 -17.205 1.00 98.19 177 ALA A C 1
ATOM 1370 O O . ALA A 1 177 ? 12.780 1.008 -16.619 1.00 98.19 177 ALA A O 1
ATOM 1371 N N . GLU A 1 178 ? 11.862 1.784 -18.515 1.00 98.12 178 GLU A N 1
ATOM 1372 C CA . GLU A 1 178 ? 13.034 1.527 -19.365 1.00 98.12 178 GLU A CA 1
ATOM 1373 C C . GLU A 1 178 ? 14.278 2.273 -18.857 1.00 98.12 178 GLU A C 1
ATOM 1375 O O . GLU A 1 178 ? 15.355 1.686 -18.748 1.00 98.12 178 GLU A O 1
ATOM 1380 N N . ASN A 1 179 ? 14.135 3.549 -18.485 1.00 97.75 179 ASN A N 1
ATOM 1381 C CA . ASN A 1 179 ? 15.234 4.334 -17.914 1.00 97.75 179 ASN A CA 1
ATOM 1382 C C . ASN A 1 179 ? 15.709 3.769 -16.567 1.00 97.75 179 ASN A C 1
ATOM 1384 O O . ASN A 1 179 ? 16.913 3.712 -16.307 1.00 97.75 179 ASN A O 1
ATOM 1388 N N . THR A 1 180 ? 14.782 3.336 -15.709 1.00 97.69 180 THR A N 1
ATOM 1389 C CA . THR A 1 180 ? 15.114 2.715 -14.421 1.00 97.69 180 THR A CA 1
ATOM 1390 C C . THR A 1 180 ? 15.867 1.398 -14.617 1.00 97.69 180 THR A C 1
ATOM 1392 O O . THR A 1 180 ? 16.905 1.197 -13.986 1.00 97.69 180 THR A O 1
ATOM 1395 N N . LEU A 1 181 ? 15.424 0.542 -15.544 1.00 97.50 181 LEU A N 1
ATOM 1396 C CA . LEU A 1 181 ? 16.114 -0.701 -15.908 1.00 97.50 181 LEU A CA 1
ATOM 1397 C C . LEU A 1 181 ? 17.529 -0.439 -16.438 1.00 97.50 181 LEU A C 1
ATOM 1399 O O . LEU A 1 181 ? 18.481 -1.090 -16.006 1.00 97.50 181 LEU A O 1
ATOM 1403 N N . GLN A 1 182 ? 17.692 0.550 -17.323 1.00 96.56 182 GLN A N 1
ATOM 1404 C CA . GLN A 1 182 ? 19.009 0.943 -17.833 1.00 96.56 182 GLN A CA 1
ATOM 1405 C C . GLN A 1 182 ? 19.941 1.404 -16.708 1.00 96.56 182 GLN A C 1
ATOM 1407 O O . GLN A 1 182 ? 21.107 1.007 -16.678 1.00 96.56 182 GLN A O 1
ATOM 1412 N N . ARG A 1 183 ? 19.438 2.202 -15.756 1.00 95.44 183 ARG A N 1
ATOM 1413 C CA . ARG A 1 183 ? 20.218 2.631 -14.586 1.00 95.44 183 ARG A CA 1
ATOM 1414 C C . ARG A 1 183 ? 20.702 1.429 -13.771 1.00 95.44 183 ARG A C 1
ATOM 1416 O O . ARG A 1 183 ? 21.887 1.357 -13.458 1.00 95.44 183 ARG A O 1
ATOM 1423 N N . ILE A 1 184 ? 19.815 0.475 -13.481 1.00 94.38 184 ILE A N 1
ATOM 1424 C CA . ILE A 1 184 ?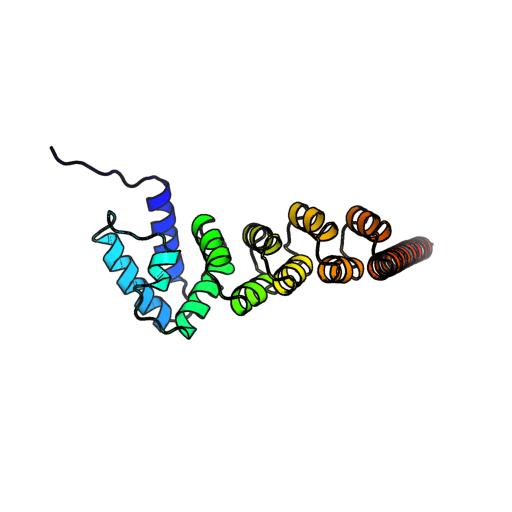 20.152 -0.743 -12.729 1.00 94.38 184 ILE A CA 1
ATOM 1425 C C . ILE A 1 184 ? 21.223 -1.568 -13.461 1.00 94.38 184 ILE A C 1
ATOM 1427 O O . ILE A 1 184 ? 22.170 -2.038 -12.831 1.00 94.38 184 ILE A O 1
ATOM 1431 N N . ASP A 1 185 ? 21.107 -1.744 -14.780 1.00 94.44 185 ASP A N 1
ATOM 1432 C CA . ASP A 1 185 ? 22.087 -2.492 -15.582 1.00 94.44 185 ASP A CA 1
ATOM 1433 C C . ASP A 1 185 ? 23.476 -1.830 -15.569 1.00 94.44 185 ASP A C 1
ATOM 1435 O O . ASP A 1 185 ? 24.493 -2.502 -15.374 1.00 94.44 185 ASP A O 1
ATOM 1439 N N . ILE A 1 186 ? 23.530 -0.500 -15.697 1.00 94.38 186 ILE A N 1
ATOM 1440 C CA . ILE A 1 186 ? 24.781 0.264 -15.589 1.00 94.38 186 ILE A CA 1
ATOM 1441 C C . ILE A 1 186 ? 25.408 0.074 -14.201 1.00 94.38 186 ILE A C 1
ATOM 1443 O O . ILE A 1 186 ? 26.596 -0.233 -14.103 1.00 94.38 186 ILE A O 1
ATOM 1447 N N . GLU A 1 187 ? 24.624 0.199 -13.128 1.00 92.50 187 GLU A N 1
ATOM 1448 C CA . GLU A 1 187 ? 25.107 0.007 -11.755 1.00 92.50 187 GLU A CA 1
ATOM 1449 C C . GLU A 1 187 ? 25.617 -1.421 -11.504 1.00 92.50 187 GLU A C 1
ATOM 1451 O O . GLU A 1 187 ? 26.650 -1.601 -10.854 1.00 92.50 187 GLU A O 1
ATOM 1456 N N . LYS A 1 188 ? 24.937 -2.444 -12.043 1.00 92.00 188 LYS A N 1
ATOM 1457 C CA . LYS A 1 188 ? 25.391 -3.844 -11.984 1.00 92.00 188 LYS A CA 1
ATOM 1458 C C . LYS A 1 188 ? 26.749 -4.011 -12.677 1.00 92.00 188 LYS A C 1
ATOM 1460 O O . LYS A 1 188 ? 27.650 -4.622 -12.106 1.00 92.00 188 LYS A O 1
ATOM 1465 N N . LYS A 1 189 ? 26.923 -3.436 -13.872 1.00 94.19 189 LYS A N 1
ATOM 1466 C CA . LYS A 1 189 ? 28.184 -3.494 -14.635 1.00 94.19 189 LYS A CA 1
ATOM 1467 C C . LYS A 1 189 ? 29.336 -2.789 -13.923 1.00 94.19 189 LYS A C 1
ATOM 1469 O O . LYS A 1 189 ? 30.434 -3.335 -13.878 1.00 94.19 189 LYS A O 1
ATOM 1474 N N . LEU A 1 190 ? 29.092 -1.616 -13.337 1.00 93.00 190 LEU A N 1
ATOM 1475 C CA . LEU A 1 190 ? 30.111 -0.872 -12.587 1.00 93.00 190 LEU A CA 1
ATOM 1476 C C . LEU A 1 190 ? 30.631 -1.676 -11.388 1.00 93.00 190 LEU A C 1
ATOM 1478 O O . LEU A 1 190 ? 31.842 -1.815 -11.225 1.00 93.00 190 LEU A O 1
ATOM 1482 N N . LYS A 1 191 ? 29.729 -2.294 -10.614 1.00 92.69 191 LYS A N 1
ATOM 1483 C CA . LYS A 1 191 ? 30.100 -3.136 -9.463 1.00 92.69 191 LYS A CA 1
ATOM 1484 C C . LYS A 1 191 ? 30.942 -4.355 -9.858 1.00 92.69 191 LYS A C 1
ATOM 1486 O O . LYS A 1 191 ? 31.834 -4.746 -9.109 1.00 92.69 191 LYS A O 1
ATOM 1491 N N . LEU A 1 192 ? 30.680 -4.952 -11.024 1.00 89.62 192 LEU A N 1
ATOM 1492 C CA . LEU A 1 192 ? 31.470 -6.079 -11.534 1.00 89.62 192 LEU A CA 1
ATOM 1493 C C . LEU A 1 192 ? 32.914 -5.656 -11.834 1.00 89.62 192 LEU A C 1
ATOM 1495 O O . LEU A 1 192 ? 33.842 -6.285 -11.331 1.00 89.62 192 LEU A O 1
ATOM 1499 N N . VAL A 1 193 ? 33.102 -4.544 -12.550 1.00 91.56 193 VAL A N 1
ATOM 1500 C CA . VAL A 1 193 ? 34.435 -4.011 -12.885 1.00 91.56 193 VAL A CA 1
ATOM 1501 C C . VAL A 1 193 ? 35.238 -3.654 -11.626 1.00 91.56 193 VAL A C 1
ATOM 1503 O O . VAL A 1 193 ? 36.432 -3.940 -11.544 1.00 91.56 193 VAL A O 1
ATOM 1506 N N . GLU A 1 194 ? 34.599 -3.060 -10.615 1.00 89.56 194 GLU A N 1
ATOM 1507 C CA . GLU A 1 194 ? 35.246 -2.751 -9.331 1.00 89.56 194 GLU A CA 1
ATOM 1508 C C . GLU A 1 194 ? 35.695 -4.017 -8.583 1.00 89.56 194 GLU A C 1
ATOM 1510 O O . GLU A 1 194 ? 36.794 -4.056 -8.022 1.00 89.56 194 GLU A O 1
ATOM 1515 N N . SER A 1 195 ? 34.877 -5.074 -8.606 1.00 85.94 195 SER A N 1
ATOM 1516 C CA . SER A 1 195 ? 35.210 -6.348 -7.960 1.00 85.94 195 SER A CA 1
ATOM 1517 C C . SER A 1 195 ? 36.379 -7.074 -8.637 1.00 85.94 195 SER A C 1
ATOM 1519 O O . SER A 1 195 ? 37.237 -7.620 -7.946 1.00 85.94 195 SER A O 1
ATOM 1521 N N . GLU A 1 196 ? 36.465 -7.018 -9.969 1.00 85.94 196 GLU A N 1
ATOM 1522 C CA . GLU A 1 196 ? 37.557 -7.613 -10.747 1.00 85.94 196 GLU A CA 1
ATOM 1523 C C . GLU A 1 196 ? 38.888 -6.883 -10.512 1.00 85.94 196 GLU A C 1
ATOM 1525 O O . GLU A 1 196 ? 39.924 -7.527 -10.356 1.00 85.94 196 GLU A O 1
ATOM 1530 N N . ASN A 1 197 ? 38.857 -5.551 -10.397 1.00 77.56 197 ASN A N 1
ATOM 1531 C CA . ASN A 1 197 ? 40.046 -4.732 -10.139 1.00 77.56 197 ASN A CA 1
ATOM 1532 C C . ASN A 1 197 ? 40.572 -4.830 -8.697 1.00 77.56 197 ASN A C 1
ATOM 1534 O O . ASN A 1 197 ? 41.738 -4.537 -8.461 1.00 77.56 197 ASN A O 1
ATOM 1538 N N . THR A 1 198 ? 39.740 -5.219 -7.725 1.00 76.62 198 THR A N 1
ATOM 1539 C CA . THR A 1 198 ? 40.153 -5.361 -6.311 1.00 76.62 198 THR A CA 1
ATOM 1540 C C . THR A 1 198 ? 40.826 -6.717 -6.030 1.00 76.62 198 THR A C 1
ATOM 1542 O O . THR A 1 198 ? 41.447 -6.903 -4.985 1.00 76.62 198 THR A O 1
ATOM 1545 N N . LEU A 1 199 ? 40.697 -7.679 -6.951 1.00 66.94 199 LEU A N 1
ATOM 1546 C CA . LEU A 1 199 ? 41.275 -9.026 -6.855 1.00 66.94 199 LEU A CA 1
ATOM 1547 C C . LEU A 1 199 ? 42.623 -9.175 -7.594 1.00 66.94 199 LEU A C 1
ATOM 1549 O O . LEU A 1 199 ? 43.198 -10.266 -7.567 1.00 66.94 199 LEU A O 1
ATOM 1553 N N . GLN A 1 200 ? 43.113 -8.114 -8.244 1.00 51.81 200 GLN A N 1
ATOM 1554 C CA . GLN A 1 200 ? 44.430 -8.027 -8.895 1.00 51.81 200 GLN A CA 1
ATOM 1555 C C . GLN A 1 200 ? 45.410 -7.213 -8.049 1.00 51.81 200 GLN A C 1
ATOM 1557 O O . GLN A 1 200 ? 46.602 -7.596 -8.033 1.00 51.81 200 GLN A O 1
#

Foldseek 3Di:
DDPPPDPDPVLVLVLVVLVVLLVPPPDVVLSVLSVVQSVVCVVPVVPDDDPLVCLVPPSPDDPVSSLVSLLSLQLDPSRDLSSLLSCLVPPDPVSLLVSLQDLRGALSSLLSQLPDPDLSSVLSSCPHPSHDPVSLQVQCVDPDVVSVQSNLQDLPDDLVSLVSQCVDPDVNSNVSSVVSVVVNVVVVVVVVVVVVVVVD

Organism: NCBI:txid1906157

pLDDT: mean 80.91, std 17.36, range [31.56, 98.56]

Solvent-accessible surface area (backbone atoms only — not comparable to full-atom values): 11156 Å² total; per-residue (Å²): 133,86,83,78,78,72,76,54,75,69,56,56,54,53,52,52,42,50,53,50,52,39,71,66,40,88,48,66,69,59,21,54,40,47,47,58,48,52,58,52,32,74,75,38,63,97,70,57,58,60,68,50,63,38,59,74,73,67,49,87,63,52,73,69,51,50,54,52,52,53,52,55,46,55,53,41,92,71,55,53,66,69,49,47,52,41,47,70,75,69,48,54,70,72,56,48,27,55,47,23,60,37,82,67,35,41,41,71,51,29,47,55,36,52,69,46,89,52,61,68,30,26,38,29,13,66,74,24,89,51,41,38,67,73,42,48,66,47,41,57,66,41,91,50,64,67,39,27,34,59,53,18,69,45,78,84,55,56,66,71,54,37,52,51,26,43,66,40,90,50,66,69,30,12,54,39,8,47,53,35,53,52,51,53,53,51,54,54,52,52,54,50,56,54,55,59,63,73,75,110

InterPro domains:
  IPR011989 Armadillo-like helical [G3DSA:1.25.10.10] (28-198)
  IPR016024 Armadillo-type fold [SSF48371] (77-187)

Sequence (200 aa):
MQNSIQPHKHDAEELTFLYDFVSECPNPQISASLRKVVAKWLNQPSKAPQLSMAIRNKLGLTDAQLVEVAWLLAINPHTPPSVLQDLCTEGSPELLERIAENRHSWPSTLACLSYQALAEIRIAAAGNPNTPLASIMIMVKDENPDVRFSMAEDANLPEDALNILAADDNPFVKLRAENTLQRIDIEKKLKLVESENTLQ

Nearest PDB structures (foldseek):
  8rc4-assembly1_d  TM=3.326E-01  e=1.910E-01  Homo sapiens
  5j3v-assembly2_B  TM=3.096E-01  e=8.744E+00  Homo sapiens
  5csk-assembly1_A  TM=2.190E-01  e=7.223E+00  Saccharomyces cerevisiae S288C

Radius of gyration: 22.46 Å; Cα contacts (8 Å, |Δi|>4): 201; chains: 1; bounding box: 76×38×55 Å